Protein AF-A0A0Q4XA16-F1 (afdb_monomer)

Foldseek 3Di:
DPPQDDPDDDDDDDPVVVLVVLVVQQAADDPDLVVFDKDFQFDFDCPQDPPGRQDLSRGPWGWWAKWWFWAFDDDPVNLCVLVVQWWKKKWAAAAFALVTQTIMITTGEPDIGRQVLQLLLLLQSVQSVCVVQAVACHQDPVCNVGTHRRTDPVQSTRSRIDTRHYQYPHNNSTDTDIPDDPSHDGHYSVVCVVVPDDGPDVPDPPPPPPPPPPPDCPPQDDQQVVLLVVLLVQLLVFLQDPPRVLVSLLVNLVSNLVRLHDLVVSLVSSLVSLCSHPNNVVSNVSSVVSSVVCVVVSDD

Structure (mmCIF, N/CA/C/O backbone):
data_AF-A0A0Q4XA16-F1
#
_entry.id   AF-A0A0Q4XA16-F1
#
loop_
_atom_site.group_PDB
_atom_site.id
_atom_site.type_symbol
_atom_site.label_atom_id
_atom_site.label_alt_id
_atom_site.label_comp_id
_atom_site.label_asym_id
_atom_site.label_entity_id
_atom_site.label_seq_id
_atom_site.pdbx_PDB_ins_code
_atom_site.Cartn_x
_atom_site.Cartn_y
_atom_site.Cartn_z
_atom_site.occupancy
_atom_site.B_iso_or_equiv
_atom_site.auth_seq_id
_atom_site.auth_comp_id
_atom_site.auth_asym_id
_atom_site.auth_atom_id
_atom_site.pdbx_PDB_model_num
ATOM 1 N N . MET A 1 1 ? 9.090 16.284 -2.952 1.00 41.31 1 MET A N 1
ATOM 2 C CA . MET A 1 1 ? 10.498 15.941 -2.668 1.00 41.31 1 MET A CA 1
ATOM 3 C C . MET A 1 1 ? 10.772 14.549 -3.236 1.00 41.31 1 MET A C 1
ATOM 5 O O . MET A 1 1 ? 10.107 13.607 -2.821 1.00 41.31 1 MET A O 1
ATOM 9 N N . ARG A 1 2 ? 11.651 14.396 -4.239 1.00 47.06 2 ARG A N 1
ATOM 10 C CA . ARG A 1 2 ? 12.139 13.060 -4.620 1.00 47.06 2 ARG A CA 1
ATOM 11 C C . ARG A 1 2 ? 13.178 12.697 -3.567 1.00 47.06 2 ARG A C 1
ATOM 13 O O . ARG A 1 2 ? 14.328 13.081 -3.704 1.00 47.06 2 ARG A O 1
ATOM 20 N N . ALA A 1 3 ? 12.766 12.056 -2.474 1.00 63.72 3 ALA A N 1
ATOM 21 C CA . ALA A 1 3 ? 13.741 11.414 -1.598 1.00 63.72 3 ALA A CA 1
ATOM 22 C C . ALA A 1 3 ? 14.495 10.431 -2.496 1.00 63.72 3 ALA A C 1
ATOM 24 O O . ALA A 1 3 ? 13.829 9.585 -3.072 1.00 63.72 3 ALA A O 1
ATOM 25 N N . THR A 1 4 ? 15.789 10.586 -2.745 1.00 65.88 4 THR A N 1
ATOM 26 C CA . THR A 1 4 ? 16.578 9.667 -3.595 1.00 65.88 4 THR A CA 1
ATOM 27 C C . THR A 1 4 ? 17.592 8.879 -2.781 1.00 65.88 4 THR A C 1
ATOM 29 O O . THR A 1 4 ? 17.993 7.803 -3.204 1.00 65.88 4 THR A O 1
ATOM 32 N N . HIS A 1 5 ? 17.929 9.366 -1.586 1.00 74.12 5 HIS A N 1
ATOM 33 C CA . HIS A 1 5 ? 18.877 8.735 -0.677 1.00 74.12 5 HIS A CA 1
ATOM 34 C C . HIS A 1 5 ? 18.209 8.458 0.674 1.00 74.12 5 HIS A C 1
ATOM 36 O O . HIS A 1 5 ? 17.499 9.333 1.184 1.00 74.12 5 HIS A O 1
ATOM 42 N N . PRO A 1 6 ? 18.381 7.252 1.244 1.00 83.69 6 PRO A N 1
ATOM 43 C CA . PRO A 1 6 ? 17.934 6.977 2.599 1.00 83.69 6 PRO A CA 1
ATOM 44 C C . PRO A 1 6 ? 18.785 7.778 3.590 1.00 83.69 6 PRO A C 1
ATOM 46 O O . PRO A 1 6 ? 20.002 7.852 3.453 1.00 83.69 6 PRO A O 1
ATOM 49 N N . VAL A 1 7 ? 18.145 8.361 4.603 1.00 88.25 7 VAL A N 1
ATOM 50 C CA . VAL A 1 7 ? 18.857 8.976 5.739 1.00 88.25 7 VAL A CA 1
ATOM 51 C C . VAL A 1 7 ? 19.366 7.925 6.728 1.00 88.25 7 VAL A C 1
ATOM 53 O O . VAL A 1 7 ? 20.303 8.182 7.474 1.00 88.25 7 VAL A O 1
ATOM 56 N N . ALA A 1 8 ? 18.741 6.745 6.737 1.00 89.50 8 ALA A N 1
ATOM 57 C CA . ALA A 1 8 ? 19.106 5.603 7.560 1.00 89.50 8 ALA A CA 1
ATOM 58 C C . ALA A 1 8 ? 18.518 4.316 6.966 1.00 89.50 8 ALA A C 1
ATOM 60 O O . ALA A 1 8 ? 17.521 4.354 6.239 1.00 89.50 8 ALA A O 1
ATOM 61 N N . VAL A 1 9 ? 19.116 3.183 7.332 1.00 89.38 9 VAL A N 1
ATOM 62 C CA . VAL A 1 9 ? 18.542 1.847 7.144 1.00 89.38 9 VAL A CA 1
ATOM 63 C C . VAL A 1 9 ? 18.033 1.374 8.497 1.00 89.38 9 VAL A C 1
ATOM 65 O O . VAL A 1 9 ? 18.748 1.457 9.495 1.00 89.38 9 VAL A O 1
ATOM 68 N N . VAL A 1 10 ? 16.789 0.903 8.539 1.00 88.31 10 VAL A N 1
ATOM 69 C CA . VAL A 1 10 ? 16.240 0.282 9.746 1.00 88.31 10 VAL A CA 1
ATOM 70 C C . VAL A 1 10 ? 16.777 -1.151 9.800 1.00 88.31 10 VAL A C 1
ATOM 72 O O . VAL A 1 10 ? 16.514 -1.902 8.859 1.00 88.31 10 VAL A O 1
ATOM 75 N N . PRO A 1 11 ? 17.551 -1.534 10.835 1.00 83.62 11 PRO A N 1
ATOM 76 C CA . PRO A 1 11 ? 18.055 -2.896 10.947 1.00 83.62 11 PRO A CA 1
ATOM 77 C C . PRO A 1 11 ? 16.899 -3.873 11.156 1.00 83.62 11 PRO A C 1
ATOM 79 O O . PRO A 1 11 ? 15.803 -3.484 11.569 1.00 83.62 11 PRO A O 1
ATOM 82 N N . GLU A 1 12 ? 17.159 -5.152 10.904 1.00 81.19 12 GLU A N 1
ATOM 83 C CA . GLU A 1 12 ? 16.225 -6.203 11.284 1.00 81.19 12 GLU A CA 1
ATOM 84 C C . GLU A 1 12 ? 15.939 -6.120 12.790 1.00 81.19 12 GLU A C 1
ATOM 86 O O . GLU A 1 12 ? 16.844 -6.037 13.622 1.00 81.19 12 GLU A O 1
ATOM 91 N N . MET A 1 13 ? 14.657 -6.078 13.136 1.00 89.06 13 MET A N 1
ATOM 92 C CA . MET A 1 13 ? 14.185 -6.026 14.512 1.00 89.06 13 MET A CA 1
ATOM 93 C C . MET A 1 13 ? 12.842 -6.735 14.598 1.00 89.06 13 MET A C 1
ATOM 95 O O . MET A 1 13 ? 12.098 -6.784 13.621 1.00 89.06 13 MET A O 1
ATOM 99 N N . ASN A 1 14 ? 12.516 -7.256 15.779 1.00 93.50 14 ASN A N 1
ATOM 100 C CA . ASN A 1 14 ? 11.223 -7.894 15.984 1.00 93.50 14 ASN A CA 1
ATOM 101 C C . ASN A 1 14 ? 10.059 -6.895 15.830 1.00 93.50 14 ASN A C 1
ATOM 103 O O . ASN A 1 14 ? 10.193 -5.691 16.084 1.00 93.50 14 ASN A O 1
ATOM 107 N N . ASP A 1 15 ? 8.891 -7.426 15.474 1.00 94.50 15 ASP A N 1
ATOM 108 C CA . ASP A 1 15 ? 7.689 -6.641 15.182 1.00 94.50 15 ASP A CA 1
ATOM 109 C C . ASP A 1 15 ? 7.247 -5.740 16.338 1.00 94.50 15 ASP A C 1
ATOM 111 O O . ASP A 1 15 ? 6.764 -4.629 16.117 1.00 94.50 15 ASP A O 1
ATOM 115 N N . ASP A 1 16 ? 7.404 -6.203 17.583 1.00 96.25 16 ASP A N 1
ATOM 116 C CA . ASP A 1 16 ? 7.023 -5.441 18.775 1.00 96.25 16 ASP A CA 1
ATOM 117 C C . ASP A 1 16 ? 7.874 -4.176 18.917 1.00 96.25 16 ASP A C 1
ATOM 119 O O . ASP A 1 16 ? 7.342 -3.090 19.163 1.00 96.25 16 ASP A O 1
ATOM 123 N N . THR A 1 17 ? 9.180 -4.297 18.688 1.00 96.44 17 THR A N 1
ATOM 124 C CA . THR A 1 17 ? 10.127 -3.177 18.702 1.00 96.44 17 THR A CA 1
ATOM 125 C C . THR A 1 17 ? 9.810 -2.192 17.587 1.00 96.44 17 THR A C 1
ATOM 127 O O . THR A 1 17 ? 9.714 -0.986 17.828 1.00 96.44 17 THR A O 1
ATOM 130 N N . PHE A 1 18 ? 9.577 -2.697 16.375 1.00 96.62 18 PHE A N 1
ATOM 131 C CA . PHE A 1 18 ? 9.288 -1.846 15.229 1.00 96.62 18 PHE A CA 1
ATOM 132 C C . PHE A 1 18 ? 7.961 -1.090 15.388 1.00 96.62 18 PHE A C 1
ATOM 134 O O . PHE A 1 18 ? 7.907 0.132 15.226 1.00 96.62 18 PHE A O 1
ATOM 141 N N . ILE A 1 19 ? 6.888 -1.774 15.799 1.00 97.38 19 ILE A N 1
ATOM 142 C CA . ILE A 1 19 ? 5.582 -1.145 16.046 1.00 97.38 19 ILE A CA 1
ATOM 143 C C . ILE A 1 19 ? 5.662 -0.150 17.213 1.00 97.38 19 ILE A C 1
ATOM 145 O O . ILE A 1 19 ? 5.030 0.911 17.159 1.00 97.38 19 ILE A O 1
ATOM 149 N N . ALA A 1 20 ? 6.468 -0.420 18.244 1.00 97.25 20 ALA A N 1
ATOM 150 C CA . ALA A 1 20 ? 6.722 0.538 19.319 1.00 97.25 20 ALA A CA 1
ATOM 151 C C . ALA A 1 20 ? 7.470 1.793 18.829 1.00 97.25 20 ALA A C 1
ATOM 153 O O . ALA A 1 20 ? 7.139 2.906 19.256 1.00 97.25 20 ALA A O 1
ATOM 154 N N . ALA A 1 21 ? 8.420 1.654 17.899 1.00 96.12 21 ALA A N 1
ATOM 155 C CA . ALA A 1 21 ? 9.091 2.789 17.265 1.00 96.12 21 ALA A CA 1
ATOM 156 C C . ALA A 1 21 ? 8.105 3.635 16.440 1.00 96.12 21 ALA A C 1
ATOM 158 O O . ALA A 1 21 ? 8.053 4.859 16.596 1.00 96.12 21 ALA A O 1
ATOM 159 N N . LEU A 1 22 ? 7.226 2.991 15.662 1.00 96.94 22 LEU A N 1
ATOM 160 C CA . LEU A 1 22 ? 6.122 3.666 14.971 1.00 96.94 22 LEU A CA 1
ATOM 161 C C . LEU A 1 22 ? 5.198 4.393 15.969 1.00 96.94 22 LEU A C 1
ATOM 163 O O . LEU A 1 22 ? 4.823 5.545 15.753 1.00 96.94 22 LEU A O 1
ATOM 167 N N . LYS A 1 23 ? 4.874 3.777 17.111 1.00 97.62 23 LYS A N 1
ATOM 168 C CA . LYS A 1 23 ? 4.045 4.403 18.158 1.00 97.62 23 LYS A CA 1
ATOM 169 C C . LYS A 1 23 ? 4.706 5.631 18.764 1.00 97.62 23 LYS A C 1
ATOM 171 O O . LYS A 1 23 ? 4.022 6.584 19.134 1.00 97.62 23 LYS A O 1
ATOM 176 N N . THR A 1 24 ? 6.025 5.596 18.897 1.00 96.69 24 THR A N 1
ATOM 177 C CA . THR A 1 24 ? 6.814 6.727 19.381 1.00 96.69 24 THR A CA 1
ATOM 178 C C . THR A 1 24 ? 6.785 7.863 18.366 1.00 96.69 24 THR A C 1
ATOM 180 O O . THR A 1 24 ? 6.380 8.965 18.731 1.00 96.69 24 THR A O 1
ATOM 183 N N . SER A 1 25 ? 7.051 7.578 17.087 1.00 95.00 25 SER A N 1
ATOM 184 C CA . SER A 1 25 ? 6.966 8.571 16.006 1.00 95.00 25 SER A CA 1
ATOM 185 C C . SER A 1 25 ? 5.553 9.169 15.873 1.00 95.00 25 SER A C 1
ATOM 187 O O . SER A 1 25 ? 5.390 10.368 15.655 1.00 95.00 25 SER A O 1
ATOM 189 N N . HIS A 1 26 ? 4.493 8.394 16.157 1.00 96.56 26 HIS A N 1
ATOM 190 C CA . HIS A 1 26 ? 3.116 8.909 16.203 1.00 96.56 26 HIS A CA 1
ATOM 191 C C . HIS A 1 26 ? 2.920 10.080 17.169 1.00 96.56 26 HIS A C 1
ATOM 193 O O . HIS A 1 26 ? 2.058 10.926 16.931 1.00 96.56 26 HIS A O 1
ATOM 199 N N . LYS A 1 27 ? 3.691 10.148 18.257 1.00 95.25 27 LYS A N 1
ATOM 200 C CA . LYS A 1 27 ? 3.572 11.209 19.268 1.00 95.25 27 LYS A CA 1
ATOM 201 C C . LYS A 1 27 ? 4.186 12.534 18.813 1.00 95.25 27 LYS A C 1
ATOM 203 O O . LYS A 1 27 ? 3.879 13.561 19.414 1.00 95.25 27 LYS A O 1
ATOM 208 N N . GLU A 1 28 ? 5.002 12.526 17.763 1.00 94.25 28 GLU A N 1
ATOM 209 C CA . GLU A 1 28 ? 5.664 13.719 17.245 1.00 94.25 28 GLU A CA 1
ATOM 210 C C . GLU A 1 28 ? 4.670 14.692 16.605 1.00 94.25 28 GLU A C 1
ATOM 212 O O . GLU A 1 28 ? 3.706 14.294 15.940 1.00 94.25 28 GLU A O 1
ATOM 217 N N . LYS A 1 29 ? 4.931 15.987 16.787 1.00 90.88 29 LYS A N 1
ATOM 218 C CA . LYS A 1 29 ? 4.218 17.082 16.126 1.00 90.88 29 LYS A CA 1
ATOM 219 C C . LYS A 1 29 ? 5.153 17.717 15.107 1.00 90.88 29 LYS A C 1
ATOM 221 O O . LYS A 1 29 ? 6.310 17.964 15.417 1.00 90.88 29 LYS A O 1
ATOM 226 N N . HIS A 1 30 ? 4.617 18.013 13.933 1.00 87.00 30 HIS A N 1
ATOM 227 C CA . HIS A 1 30 ? 5.338 18.638 12.826 1.00 87.00 30 HIS A CA 1
ATOM 228 C C . HIS A 1 30 ? 4.576 19.887 12.378 1.00 87.00 30 HIS A C 1
ATOM 230 O O . HIS A 1 30 ? 3.360 19.957 12.582 1.00 87.00 30 HIS A O 1
ATOM 236 N N . LEU A 1 31 ? 5.271 20.879 11.813 1.00 77.69 31 LEU A N 1
ATOM 237 C CA . LEU A 1 31 ? 4.639 22.111 11.321 1.00 77.69 31 LEU A CA 1
ATOM 238 C C . LEU A 1 31 ? 4.031 21.891 9.934 1.00 77.69 31 LEU A C 1
ATOM 240 O O . LEU A 1 31 ? 2.923 22.354 9.655 1.00 77.69 31 LEU A O 1
ATOM 244 N N . THR A 1 32 ? 4.736 21.139 9.092 1.00 81.50 32 THR A N 1
ATOM 245 C CA . THR A 1 32 ? 4.307 20.760 7.748 1.00 81.50 32 THR A CA 1
ATOM 246 C C . THR A 1 32 ? 4.361 19.246 7.556 1.00 81.50 32 THR A C 1
ATOM 248 O O . THR A 1 32 ? 4.819 18.489 8.414 1.00 81.50 32 THR A O 1
ATOM 251 N N . LYS A 1 33 ? 3.842 18.766 6.422 1.00 77.38 33 LYS A N 1
ATOM 252 C CA . LYS A 1 33 ? 3.890 17.338 6.081 1.00 77.38 33 LYS A CA 1
ATOM 253 C C . LYS A 1 33 ? 5.291 16.933 5.614 1.00 77.38 33 LYS A C 1
ATOM 255 O O . LYS A 1 33 ? 5.675 15.775 5.754 1.00 77.38 33 LYS A O 1
ATOM 260 N N . GLU A 1 34 ? 6.015 17.874 5.024 1.00 81.62 34 GLU A N 1
ATOM 261 C CA . GLU A 1 34 ? 7.320 17.709 4.394 1.00 81.62 34 GLU A CA 1
ATOM 262 C C . GLU A 1 34 ? 8.450 17.556 5.415 1.00 81.62 34 GLU A C 1
ATOM 264 O O . GLU A 1 34 ? 9.458 16.936 5.089 1.00 81.62 34 GLU A O 1
ATOM 269 N N . ASP A 1 35 ? 8.241 18.009 6.654 1.00 79.19 35 ASP A N 1
ATOM 270 C CA . ASP A 1 35 ? 9.185 17.862 7.776 1.00 79.19 35 ASP A CA 1
ATOM 271 C C . ASP A 1 35 ? 9.391 16.401 8.207 1.00 79.19 35 ASP A C 1
ATOM 273 O O . ASP A 1 35 ? 10.209 16.084 9.070 1.00 79.19 35 ASP A O 1
ATOM 277 N N . LYS A 1 36 ? 8.621 15.485 7.619 1.00 82.88 36 LYS A N 1
ATOM 278 C CA . LYS A 1 36 ? 8.515 14.116 8.074 1.00 82.88 36 LYS A CA 1
ATOM 279 C C . LYS A 1 36 ? 9.227 13.131 7.171 1.00 82.88 36 LYS A C 1
ATOM 281 O O . LYS A 1 36 ? 9.019 13.098 5.956 1.00 82.88 36 LYS A O 1
ATOM 286 N N . TYR A 1 37 ? 9.954 12.221 7.808 1.00 90.56 37 TYR A N 1
ATOM 287 C CA . TYR A 1 37 ? 10.583 11.110 7.119 1.00 90.56 37 TYR A CA 1
ATOM 288 C C . TYR A 1 37 ? 9.567 10.174 6.455 1.00 90.56 37 TYR A C 1
ATOM 290 O O . TYR A 1 37 ? 8.465 9.897 6.952 1.00 90.56 37 TYR A O 1
ATOM 298 N N . LEU A 1 38 ? 9.995 9.672 5.302 1.00 92.69 38 LEU A N 1
ATOM 299 C CA . LEU A 1 38 ? 9.354 8.589 4.581 1.00 92.69 38 LEU A CA 1
ATOM 300 C C . LEU A 1 38 ? 10.042 7.276 4.955 1.00 92.69 38 LEU A C 1
ATOM 302 O O . LEU A 1 38 ? 11.249 7.247 5.187 1.00 92.69 38 LEU A O 1
ATOM 306 N N . ILE A 1 39 ? 9.281 6.193 4.946 1.00 94.75 39 ILE A N 1
ATOM 307 C CA . ILE A 1 39 ? 9.768 4.827 5.059 1.00 94.75 39 ILE A CA 1
ATOM 308 C C . ILE A 1 39 ? 9.453 4.063 3.776 1.00 94.75 39 ILE A C 1
ATOM 310 O O . ILE A 1 39 ? 8.442 4.310 3.113 1.00 94.75 39 ILE A O 1
ATOM 314 N N . CYS A 1 40 ? 10.349 3.152 3.426 1.00 95.31 40 CYS A N 1
ATOM 315 C CA . CYS A 1 40 ? 10.195 2.191 2.348 1.00 95.31 40 CYS A CA 1
ATOM 316 C C . CYS A 1 40 ? 10.262 0.795 2.974 1.00 95.31 40 CYS A C 1
ATOM 318 O O . CYS A 1 40 ? 11.152 0.586 3.800 1.00 95.31 40 CYS A O 1
ATOM 320 N N . PRO A 1 41 ? 9.380 -0.153 2.615 1.00 95.56 41 PRO A N 1
ATOM 321 C CA . PRO A 1 41 ? 9.499 -1.515 3.125 1.00 95.56 41 PRO A CA 1
ATOM 322 C C . PRO A 1 41 ? 10.705 -2.253 2.534 1.00 95.56 41 PRO A C 1
ATOM 324 O O . PRO A 1 41 ? 11.168 -3.220 3.130 1.00 95.56 41 PRO A O 1
ATOM 327 N N . ALA A 1 42 ? 11.202 -1.810 1.374 1.00 95.44 42 ALA A N 1
ATOM 328 C CA . ALA A 1 42 ? 12.300 -2.448 0.661 1.00 95.44 42 ALA A CA 1
ATOM 329 C C . ALA A 1 42 ? 13.700 -2.013 1.118 1.00 95.44 42 ALA A C 1
ATOM 331 O O . ALA A 1 42 ? 13.953 -0.828 1.357 1.00 95.44 42 ALA A O 1
ATOM 332 N N . ILE A 1 43 ? 14.614 -2.983 1.112 1.00 94.19 43 ILE A N 1
ATOM 333 C CA . ILE A 1 43 ? 16.064 -2.794 1.063 1.00 94.19 43 ILE A CA 1
ATOM 334 C C . ILE A 1 43 ? 16.514 -2.860 -0.397 1.00 94.19 43 ILE A C 1
ATOM 336 O O . ILE A 1 43 ? 16.001 -3.664 -1.179 1.00 94.19 43 ILE A O 1
ATOM 340 N N . PHE A 1 44 ? 17.464 -1.999 -0.758 1.00 92.56 44 PHE A N 1
ATOM 341 C CA . PHE A 1 44 ? 17.930 -1.831 -2.129 1.00 92.56 44 PHE A CA 1
ATOM 342 C C . PHE A 1 44 ? 19.415 -2.157 -2.258 1.00 92.56 44 PHE A C 1
ATOM 344 O O . PHE A 1 44 ? 20.202 -1.743 -1.407 1.00 92.56 44 PHE A O 1
ATOM 351 N N . ASP A 1 45 ? 19.782 -2.813 -3.355 1.00 91.12 45 ASP A N 1
ATOM 352 C CA . ASP A 1 45 ? 21.152 -2.891 -3.848 1.00 91.12 45 ASP A CA 1
ATOM 353 C C . ASP A 1 45 ? 21.310 -1.898 -5.017 1.00 91.12 45 ASP A C 1
ATOM 355 O O . ASP A 1 45 ? 20.726 -2.090 -6.095 1.00 91.12 45 ASP A O 1
ATOM 359 N N . PRO A 1 46 ? 22.074 -0.804 -4.834 1.00 88.69 46 PRO A N 1
ATOM 360 C CA . PRO A 1 46 ? 22.316 0.168 -5.894 1.00 88.69 46 PRO A CA 1
ATOM 361 C C . PRO A 1 46 ? 22.992 -0.423 -7.138 1.00 88.69 46 PRO A C 1
ATOM 363 O O . PRO A 1 46 ? 22.874 0.173 -8.203 1.00 88.69 46 PRO A O 1
ATOM 366 N N . GLY A 1 47 ? 23.682 -1.563 -7.024 1.00 89.81 47 GLY A N 1
ATOM 367 C CA . GLY A 1 47 ? 24.394 -2.218 -8.121 1.00 89.81 47 GLY A CA 1
ATOM 368 C C . GLY A 1 47 ? 23.511 -3.036 -9.067 1.00 89.81 47 GLY A C 1
ATOM 369 O O . GLY A 1 47 ? 23.969 -3.408 -10.141 1.00 89.81 47 GLY A O 1
ATOM 370 N N . PHE A 1 48 ? 22.252 -3.310 -8.714 1.00 87.25 48 PHE A N 1
ATOM 371 C CA . PHE A 1 48 ? 21.363 -4.150 -9.534 1.00 87.25 48 PHE A CA 1
ATOM 372 C C . PHE A 1 48 ? 20.791 -3.448 -10.775 1.00 87.25 48 PHE A C 1
ATOM 374 O O . PHE A 1 48 ? 20.314 -4.117 -11.689 1.00 87.25 48 PHE A O 1
ATOM 381 N N . SER A 1 49 ? 20.819 -2.113 -10.833 1.00 85.75 49 SER A N 1
ATOM 382 C CA . SER A 1 49 ? 20.342 -1.351 -11.991 1.00 85.75 49 SER A CA 1
ATOM 383 C C . SER A 1 49 ? 21.241 -0.157 -12.265 1.00 85.75 49 SER A C 1
ATOM 385 O O . SER A 1 49 ? 21.524 0.638 -11.373 1.00 85.75 49 SER A O 1
ATOM 387 N N . GLU A 1 50 ? 21.614 0.025 -13.529 1.00 81.44 50 GLU A N 1
ATOM 388 C CA . GLU A 1 50 ? 22.415 1.170 -13.983 1.00 81.44 50 GLU A CA 1
ATOM 389 C C . GLU A 1 50 ? 21.602 2.476 -14.046 1.00 81.44 50 GLU A C 1
ATOM 391 O O . GLU A 1 50 ? 22.159 3.569 -14.123 1.00 81.44 50 GLU A O 1
ATOM 396 N N . THR A 1 51 ? 20.267 2.382 -14.021 1.00 78.88 51 THR A N 1
ATOM 397 C CA . THR A 1 51 ? 19.374 3.529 -14.269 1.00 78.88 51 THR A CA 1
ATOM 398 C C . THR A 1 51 ? 18.983 4.286 -13.002 1.00 78.88 51 THR A C 1
ATOM 400 O O . THR A 1 51 ? 18.672 5.479 -13.047 1.00 78.88 51 THR A O 1
ATOM 403 N N . THR A 1 52 ? 18.961 3.608 -11.855 1.00 83.06 52 THR A N 1
ATOM 404 C CA . THR A 1 52 ? 18.585 4.196 -10.571 1.00 83.06 52 THR A CA 1
ATOM 405 C C . THR A 1 52 ? 19.132 3.359 -9.421 1.00 83.06 52 THR A C 1
ATOM 407 O O 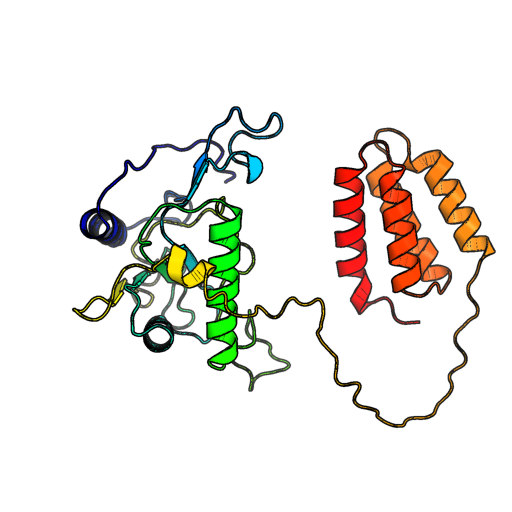. THR A 1 52 ? 19.293 2.153 -9.538 1.00 83.06 52 THR A O 1
ATOM 410 N N . SER A 1 53 ? 19.394 4.002 -8.283 1.00 84.06 53 SER A N 1
ATOM 411 C CA . SER A 1 53 ? 19.813 3.341 -7.041 1.00 84.06 53 SER A CA 1
ATOM 412 C C . SER A 1 53 ? 18.639 2.914 -6.153 1.00 84.06 53 SER A C 1
ATOM 414 O O . SER A 1 53 ? 18.842 2.309 -5.102 1.00 84.06 53 SER A O 1
ATOM 416 N N . ARG A 1 54 ? 17.405 3.274 -6.533 1.00 84.31 54 ARG A N 1
ATOM 417 C CA . ARG A 1 54 ? 16.186 2.995 -5.764 1.00 84.31 54 ARG A CA 1
ATOM 418 C C . ARG A 1 54 ? 14.980 2.757 -6.674 1.00 84.31 54 ARG A C 1
ATOM 420 O O . ARG A 1 54 ? 13.909 3.352 -6.492 1.00 84.31 54 ARG A O 1
ATOM 427 N N . GLY A 1 55 ? 15.194 1.930 -7.689 1.00 86.06 55 GLY A N 1
ATOM 428 C CA . GLY A 1 55 ? 14.161 1.378 -8.552 1.00 86.06 55 GLY A CA 1
ATOM 429 C C . GLY A 1 55 ? 13.606 0.071 -8.003 1.00 86.06 55 GLY A C 1
ATOM 430 O O . GLY A 1 55 ? 14.100 -0.472 -7.017 1.00 86.06 55 GLY A O 1
ATOM 431 N N . LEU A 1 56 ? 12.565 -0.439 -8.658 1.00 87.88 56 LEU A N 1
ATOM 432 C CA . LEU A 1 56 ? 12.010 -1.750 -8.327 1.00 87.88 56 LEU A CA 1
ATOM 433 C C . LEU A 1 56 ? 13.025 -2.871 -8.598 1.00 87.88 56 LEU A C 1
ATOM 435 O O . LEU A 1 56 ? 13.117 -3.799 -7.804 1.00 87.88 56 LEU A O 1
ATOM 439 N N . ASP A 1 57 ? 13.827 -2.722 -9.653 1.00 88.25 57 ASP A N 1
ATOM 440 C CA . ASP A 1 57 ? 14.881 -3.672 -10.034 1.00 88.25 57 ASP A CA 1
ATOM 441 C C . ASP A 1 57 ? 16.035 -3.711 -9.023 1.00 88.25 57 ASP A C 1
ATOM 443 O O . ASP A 1 57 ? 16.787 -4.677 -8.974 1.00 88.25 57 ASP A O 1
ATOM 447 N N . ASN A 1 58 ? 16.157 -2.684 -8.176 1.00 91.75 58 ASN A N 1
ATOM 448 C CA . ASN A 1 58 ? 17.151 -2.640 -7.107 1.00 91.75 58 ASN A CA 1
ATOM 449 C C . ASN A 1 58 ? 16.687 -3.324 -5.820 1.00 91.75 58 ASN A C 1
ATOM 451 O O . ASN A 1 58 ? 17.466 -3.404 -4.876 1.00 91.75 58 ASN A O 1
ATOM 455 N N . VAL A 1 59 ? 15.424 -3.746 -5.714 1.00 93.06 59 VAL A N 1
ATOM 456 C CA . VAL A 1 59 ? 14.897 -4.316 -4.468 1.00 93.06 59 VAL A CA 1
ATOM 457 C C . VAL A 1 59 ? 15.516 -5.691 -4.218 1.00 93.06 59 VAL A C 1
ATOM 459 O O . VAL A 1 59 ? 15.286 -6.621 -4.986 1.00 93.06 59 VAL A O 1
ATOM 462 N N . VAL A 1 60 ? 16.227 -5.833 -3.098 1.00 94.69 60 VAL A N 1
ATOM 463 C CA . VAL A 1 60 ? 16.738 -7.129 -2.621 1.00 94.69 60 VAL A CA 1
ATOM 464 C C . VAL A 1 60 ? 15.608 -7.904 -1.946 1.00 94.69 60 VAL A C 1
ATOM 466 O O . VAL A 1 60 ? 15.325 -9.047 -2.293 1.00 94.69 60 VAL A O 1
ATOM 469 N N . TYR A 1 61 ? 14.922 -7.255 -1.004 1.00 95.62 61 TYR A N 1
ATOM 470 C CA . TYR A 1 61 ? 13.744 -7.780 -0.315 1.00 95.62 61 TYR A CA 1
ATOM 471 C C . TYR A 1 61 ? 12.933 -6.645 0.320 1.00 95.62 61 TYR A C 1
ATOM 473 O O . TYR A 1 61 ? 13.406 -5.511 0.423 1.00 95.62 61 TYR A O 1
ATOM 481 N N . ALA A 1 62 ? 11.716 -6.952 0.769 1.00 96.44 62 ALA A N 1
ATOM 482 C CA . ALA A 1 62 ? 10.831 -6.056 1.501 1.00 96.44 62 ALA A CA 1
ATOM 483 C C . ALA A 1 62 ? 10.274 -6.700 2.775 1.00 96.44 62 ALA A C 1
ATOM 485 O O . ALA A 1 62 ? 9.965 -7.892 2.786 1.00 96.44 62 ALA A O 1
ATOM 486 N N . ASN A 1 63 ? 10.115 -5.888 3.823 1.00 95.94 63 ASN A N 1
ATOM 487 C CA . ASN A 1 63 ? 9.676 -6.322 5.150 1.00 95.94 63 ASN A CA 1
ATOM 488 C C . ASN A 1 63 ? 8.310 -5.749 5.526 1.00 95.94 63 ASN A C 1
ATOM 490 O O . ASN A 1 63 ? 8.110 -4.528 5.524 1.00 95.94 63 ASN A O 1
ATOM 494 N N . GLY A 1 64 ? 7.402 -6.643 5.927 1.00 97.00 64 GLY A N 1
ATOM 495 C CA . GLY A 1 64 ? 6.015 -6.324 6.236 1.00 97.00 64 GLY A CA 1
ATOM 496 C C . GLY A 1 64 ? 5.242 -5.765 5.042 1.00 97.00 64 GLY A C 1
ATOM 497 O O . GLY A 1 64 ? 5.806 -5.314 4.047 1.00 97.00 64 GLY A O 1
ATOM 498 N N . VAL A 1 65 ? 3.919 -5.769 5.139 1.00 98.25 65 VAL A N 1
ATOM 499 C CA . VAL A 1 65 ? 3.036 -5.171 4.135 1.00 98.25 65 VAL A CA 1
ATOM 500 C C . VAL A 1 65 ? 2.619 -3.779 4.587 1.00 98.25 65 VAL A C 1
ATOM 502 O O . VAL A 1 65 ? 2.146 -3.591 5.710 1.00 98.25 65 VAL A O 1
ATOM 505 N N . TRP A 1 6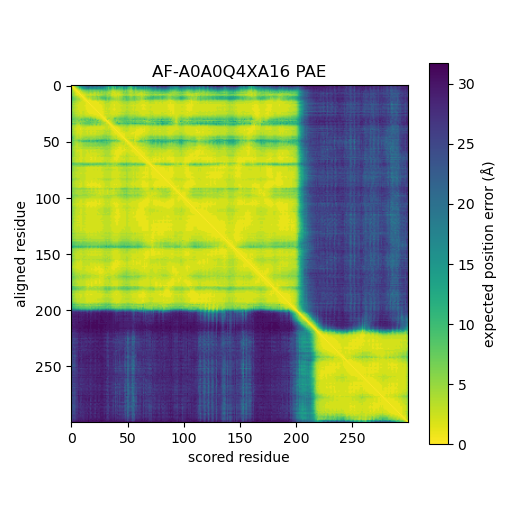6 ? 2.768 -2.803 3.689 1.00 98.38 66 TRP A N 1
ATOM 506 C CA . TRP A 1 66 ? 2.345 -1.423 3.903 1.00 98.38 66 TRP A CA 1
ATOM 507 C C . TRP A 1 66 ? 1.207 -1.048 2.960 1.00 98.38 66 TRP A C 1
ATOM 509 O O . TRP A 1 66 ? 1.324 -1.186 1.743 1.00 98.38 66 TRP A O 1
ATOM 519 N N . LEU A 1 67 ? 0.125 -0.512 3.523 1.00 98.25 67 LEU A N 1
ATOM 520 C CA . LEU A 1 67 ? -1.030 -0.013 2.777 1.00 98.25 67 LEU A CA 1
ATOM 521 C C . LEU A 1 67 ? -1.265 1.460 3.120 1.00 98.25 67 LEU A C 1
ATOM 523 O O . LEU A 1 67 ? -1.245 1.839 4.293 1.00 98.25 67 LEU A O 1
ATOM 527 N N . ASP A 1 68 ? -1.511 2.288 2.106 1.00 97.38 68 ASP A N 1
ATOM 528 C CA . ASP A 1 68 ? -1.877 3.699 2.274 1.00 97.38 68 ASP A CA 1
ATOM 529 C C . ASP A 1 68 ? -3.365 3.867 1.968 1.00 97.38 68 ASP A C 1
ATOM 531 O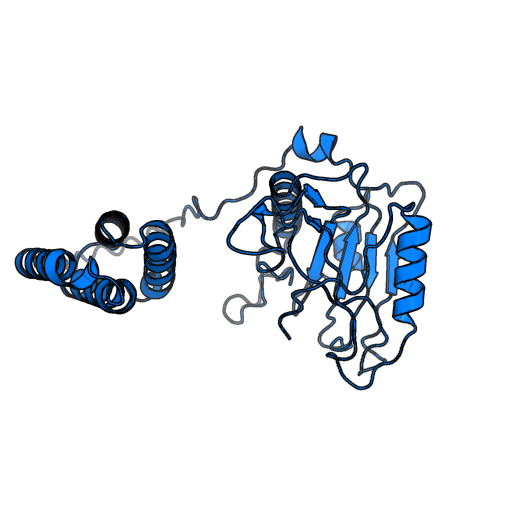 O . ASP A 1 68 ? -3.788 3.647 0.837 1.00 97.38 68 ASP A O 1
ATOM 535 N N . PHE A 1 69 ? -4.159 4.214 2.976 1.00 97.38 69 PHE A N 1
ATOM 536 C CA . PHE A 1 69 ? -5.583 4.496 2.846 1.00 97.38 69 PHE A CA 1
ATOM 537 C C . PHE A 1 69 ? -5.794 6.007 2.778 1.00 97.38 69 PHE A C 1
ATOM 539 O O . PHE A 1 69 ? -5.572 6.742 3.749 1.00 97.38 69 PHE A O 1
ATOM 546 N N . ASP A 1 70 ? -6.243 6.462 1.613 1.00 90.06 70 ASP A N 1
ATOM 547 C CA . ASP A 1 70 ? -6.702 7.827 1.394 1.00 90.06 70 ASP A CA 1
ATOM 548 C C . ASP A 1 70 ? -8.230 7.900 1.599 1.00 90.06 70 ASP A C 1
ATOM 550 O O . ASP A 1 70 ? -8.804 7.160 2.400 1.00 90.06 70 ASP A O 1
ATOM 554 N N . VAL A 1 71 ? -8.920 8.800 0.900 1.00 85.25 71 VAL A N 1
ATOM 555 C CA . VAL A 1 71 ? -10.369 8.983 1.035 1.00 85.25 71 VAL A CA 1
ATOM 556 C C . VAL A 1 71 ? -11.141 7.754 0.521 1.00 85.25 71 VAL A C 1
ATOM 558 O O . VAL A 1 71 ? -11.345 7.575 -0.681 1.00 85.25 71 VAL A O 1
ATOM 561 N N . GLY A 1 72 ? -11.619 6.929 1.456 1.00 91.94 72 GLY A N 1
ATOM 562 C CA . GLY A 1 72 ? -12.455 5.748 1.218 1.00 91.94 72 GLY A CA 1
ATOM 563 C C . GLY A 1 72 ? -13.554 5.576 2.269 1.00 91.94 72 GLY A C 1
ATOM 564 O O . GLY A 1 72 ? -13.771 6.437 3.122 1.00 91.94 72 GLY A O 1
ATOM 565 N N . ASN A 1 73 ? -14.308 4.487 2.174 1.00 95.62 73 ASN A N 1
ATOM 566 C CA . ASN A 1 73 ? -15.323 4.079 3.146 1.00 95.62 73 ASN A CA 1
ATOM 567 C C . ASN A 1 73 ? -14.808 3.028 4.133 1.00 95.62 73 ASN A C 1
ATOM 569 O O . ASN A 1 73 ? -15.410 2.894 5.191 1.00 95.62 73 ASN A O 1
ATOM 573 N N . LEU A 1 74 ? -13.741 2.293 3.799 1.00 97.25 74 LEU A N 1
ATOM 574 C CA . LEU A 1 74 ? -13.184 1.267 4.677 1.00 97.25 74 LEU A CA 1
ATOM 575 C C . LEU A 1 74 ? -12.458 1.913 5.859 1.00 97.25 74 LEU A C 1
ATOM 577 O O . LEU A 1 74 ? -11.473 2.627 5.680 1.00 97.25 74 LEU A O 1
ATOM 581 N N . ALA A 1 75 ? -12.941 1.662 7.071 1.00 96.69 75 ALA A N 1
ATOM 582 C CA . ALA A 1 75 ? -12.277 2.073 8.297 1.00 96.69 75 ALA A CA 1
ATOM 583 C C . ALA A 1 75 ? -11.264 1.019 8.766 1.00 96.69 75 ALA A C 1
ATOM 585 O O . ALA A 1 75 ? -11.436 -0.185 8.579 1.00 96.69 75 ALA A O 1
ATOM 586 N N . HIS A 1 76 ? -10.250 1.450 9.521 1.00 97.19 76 HIS A N 1
ATOM 587 C CA . HIS A 1 76 ? -9.220 0.547 10.052 1.00 97.19 76 HIS A CA 1
ATOM 588 C C . HIS A 1 76 ? -9.761 -0.579 10.960 1.00 97.19 76 HIS A C 1
ATOM 590 O O . HIS A 1 76 ? -9.079 -1.583 11.163 1.00 97.19 76 HIS A O 1
ATOM 596 N N . LYS A 1 77 ? -10.947 -0.412 11.565 1.00 97.81 77 LYS A N 1
ATOM 597 C CA . LYS A 1 77 ? -11.613 -1.464 12.356 1.00 97.81 77 LYS A CA 1
ATOM 598 C C . LYS A 1 77 ? -12.276 -2.510 11.464 1.00 97.81 77 LYS A C 1
ATOM 600 O O . LYS A 1 77 ? -12.186 -3.689 11.770 1.00 97.81 77 LYS A O 1
ATOM 605 N N . GLU A 1 78 ? -12.901 -2.074 10.374 1.00 98.38 78 GLU A N 1
ATOM 606 C CA . GLU A 1 78 ? -13.525 -2.957 9.387 1.00 98.38 78 GLU A CA 1
ATOM 607 C C . GLU A 1 78 ? -12.451 -3.773 8.664 1.00 98.38 78 GLU A C 1
ATOM 609 O O . GLU A 1 78 ? -12.584 -4.984 8.561 1.00 98.38 78 GLU A O 1
ATOM 614 N N . LEU A 1 79 ? -11.320 -3.155 8.297 1.00 98.38 79 LEU A N 1
ATOM 615 C CA . LEU A 1 79 ? -10.172 -3.883 7.744 1.00 98.38 79 LEU A CA 1
ATOM 616 C C . LEU A 1 79 ? -9.688 -5.002 8.684 1.00 98.38 79 LEU A C 1
ATOM 618 O O . LEU A 1 79 ? -9.427 -6.116 8.245 1.00 98.38 79 LEU A O 1
ATOM 622 N N . ALA A 1 80 ? -9.592 -4.732 9.987 1.00 98.19 80 ALA A N 1
ATOM 623 C CA . ALA A 1 80 ? -9.185 -5.749 10.956 1.00 98.19 80 ALA A CA 1
ATOM 624 C C . ALA A 1 80 ? -10.242 -6.838 11.192 1.00 98.19 80 ALA A C 1
ATOM 626 O O . ALA A 1 80 ? -9.896 -7.921 11.664 1.00 98.19 80 ALA A O 1
ATOM 627 N N . ALA A 1 81 ? -11.510 -6.560 10.882 1.00 98.38 81 ALA A N 1
ATOM 628 C CA . ALA A 1 81 ? -12.575 -7.556 10.883 1.00 98.38 81 ALA A CA 1
ATOM 629 C C . ALA A 1 81 ? -12.539 -8.431 9.619 1.00 98.38 81 ALA A C 1
ATOM 631 O O . ALA A 1 81 ? -12.799 -9.622 9.723 1.00 98.38 81 ALA A O 1
ATOM 632 N N . ILE A 1 82 ? -12.160 -7.865 8.465 1.00 98.56 82 ILE A N 1
ATOM 633 C CA . ILE A 1 82 ? -11.919 -8.611 7.216 1.00 98.56 82 ILE A CA 1
ATOM 634 C C . ILE A 1 82 ? -10.752 -9.595 7.390 1.00 98.56 82 ILE A C 1
ATOM 636 O O . ILE A 1 82 ? -10.813 -10.722 6.911 1.00 98.56 82 ILE A O 1
ATOM 640 N N . PHE A 1 83 ? -9.712 -9.196 8.128 1.00 98.19 83 PHE A N 1
ATOM 641 C CA . PHE A 1 83 ? -8.549 -10.037 8.420 1.00 98.19 83 PHE A CA 1
ATOM 642 C C . PHE A 1 83 ? -8.447 -10.348 9.922 1.00 98.19 83 PHE A C 1
ATOM 644 O O . PHE A 1 83 ? -7.598 -9.777 10.620 1.00 98.19 83 PHE A O 1
ATOM 651 N N . PRO A 1 84 ? -9.305 -11.231 10.466 1.00 97.88 84 PRO A N 1
ATOM 652 C CA . PRO A 1 84 ? -9.384 -11.460 11.906 1.00 97.88 84 PRO A CA 1
ATOM 653 C C . PRO A 1 84 ? -8.126 -12.125 12.476 1.00 97.88 84 PRO A C 1
ATOM 655 O O . PRO A 1 84 ? -7.788 -11.851 13.621 1.00 97.88 84 PRO A O 1
ATOM 658 N N . GLY A 1 85 ? -7.411 -12.928 11.678 1.00 98.00 85 GLY A N 1
ATOM 659 C CA . GLY A 1 85 ? -6.176 -13.608 12.086 1.00 98.00 85 GLY A CA 1
ATOM 660 C C . GLY A 1 85 ? -4.893 -12.793 11.899 1.00 98.00 85 GLY A C 1
ATOM 661 O O . GLY A 1 85 ? -3.825 -13.246 12.300 1.00 98.00 85 GLY A O 1
ATOM 662 N N . LEU A 1 86 ? -4.963 -11.593 11.306 1.00 98.50 86 LEU A N 1
ATOM 663 C CA . LEU A 1 86 ? -3.773 -10.773 11.066 1.00 98.50 86 LEU A CA 1
ATOM 664 C C . LEU A 1 86 ? -3.555 -9.749 12.178 1.00 98.50 86 LEU A C 1
ATOM 666 O O . LEU A 1 86 ? -4.475 -9.037 12.603 1.00 98.50 86 LEU A O 1
ATOM 670 N N . ARG A 1 87 ? -2.297 -9.620 12.598 1.00 98.44 87 ARG A N 1
ATOM 671 C CA . ARG A 1 87 ? -1.816 -8.495 13.396 1.00 98.44 87 ARG A CA 1
ATOM 672 C C . ARG A 1 87 ? -1.710 -7.254 12.515 1.00 98.44 87 ARG A C 1
ATOM 674 O O . ARG A 1 87 ? -1.050 -7.269 11.482 1.00 98.44 87 ARG A O 1
ATOM 681 N N . ILE A 1 88 ? -2.342 -6.160 12.935 1.00 98.69 88 ILE A N 1
ATOM 682 C CA . ILE A 1 88 ? -2.445 -4.936 12.127 1.00 98.69 88 ILE A CA 1
ATOM 683 C C . ILE A 1 88 ? -2.137 -3.714 12.991 1.00 98.69 88 ILE A C 1
ATOM 685 O O . ILE A 1 88 ? -2.812 -3.474 13.992 1.00 98.69 88 ILE A O 1
ATOM 689 N N . ALA A 1 89 ? -1.181 -2.886 12.574 1.00 98.62 89 ALA A N 1
ATOM 690 C CA . ALA A 1 89 ? -0.964 -1.555 13.134 1.00 98.62 89 ALA A CA 1
ATOM 691 C C . ALA A 1 89 ? -1.500 -0.491 12.167 1.00 98.62 89 ALA A C 1
ATOM 693 O O . ALA A 1 89 ? -0.981 -0.326 11.068 1.00 98.62 89 ALA A O 1
ATOM 694 N N . ALA A 1 90 ? -2.534 0.242 12.580 1.00 98.50 90 ALA A N 1
ATOM 695 C CA . ALA A 1 90 ? -3.160 1.312 11.811 1.00 98.50 90 ALA A CA 1
ATOM 696 C C . ALA A 1 90 ? -2.885 2.684 12.436 1.00 98.50 90 ALA A C 1
ATOM 698 O O . ALA A 1 90 ? -3.113 2.894 13.633 1.00 98.50 90 ALA A O 1
ATOM 699 N N . PHE A 1 91 ? -2.433 3.642 11.631 1.00 98.44 91 PHE A N 1
ATOM 700 C CA . PHE A 1 91 ? -2.045 4.964 12.123 1.00 98.44 91 PHE A CA 1
ATOM 701 C C . PHE A 1 91 ? -2.207 6.071 11.085 1.00 98.44 91 PHE A C 1
ATOM 703 O O . PHE A 1 91 ? -2.099 5.846 9.886 1.00 98.44 91 PHE A O 1
ATOM 710 N N . ASN A 1 92 ? -2.440 7.302 11.535 1.00 96.50 92 ASN A N 1
ATOM 711 C CA . ASN A 1 92 ? -2.497 8.463 10.647 1.00 96.50 92 ASN A CA 1
ATOM 712 C C . ASN A 1 92 ? -1.105 9.067 10.360 1.00 96.50 92 ASN A C 1
ATOM 714 O O . ASN A 1 92 ? -0.128 8.838 11.075 1.00 96.50 92 ASN A O 1
ATOM 718 N N . SER A 1 93 ? -1.060 9.951 9.356 1.00 90.00 93 SER A N 1
ATOM 719 C CA . SER A 1 93 ? -0.027 10.992 9.229 1.00 90.00 93 SER A CA 1
ATOM 720 C C . SER A 1 93 ? -0.672 12.391 9.265 1.00 90.00 93 SER A C 1
ATOM 722 O O . SER A 1 93 ? -1.764 12.553 9.804 1.00 90.00 93 SER A O 1
ATOM 724 N N . PHE A 1 94 ? -0.008 13.412 8.721 1.00 91.88 94 PHE A N 1
ATOM 725 C CA . PHE A 1 94 ? -0.291 14.820 8.984 1.00 91.88 94 PHE A CA 1
ATOM 726 C C . PHE A 1 94 ? -1.686 15.258 8.507 1.00 91.88 94 PHE A C 1
ATOM 728 O O . PHE A 1 94 ? -2.382 15.992 9.202 1.00 91.88 94 PHE A O 1
ATOM 735 N N . SER A 1 95 ? -2.121 14.771 7.342 1.00 92.50 95 SER A N 1
ATOM 736 C CA . SER A 1 95 ? -3.325 15.245 6.638 1.00 92.50 95 SER A CA 1
ATOM 737 C C . SER A 1 95 ? -4.629 14.518 7.004 1.00 92.50 95 SER A C 1
ATOM 739 O O . SER A 1 95 ? -5.609 14.652 6.271 1.00 92.50 95 SER A O 1
ATOM 741 N N . SER A 1 96 ? -4.649 13.712 8.068 1.00 93.94 96 SER A N 1
ATOM 742 C CA . SER A 1 96 ? -5.867 13.018 8.514 1.00 93.94 96 SER A CA 1
ATOM 743 C C . SER A 1 96 ? -6.793 13.965 9.274 1.00 93.94 96 SER A C 1
ATOM 745 O O . SER A 1 96 ? -6.326 14.777 10.072 1.00 93.94 96 SER A O 1
ATOM 747 N N . THR A 1 97 ? -8.100 13.836 9.055 1.00 94.19 97 THR A N 1
ATOM 748 C CA . THR A 1 97 ? -9.145 14.580 9.777 1.00 94.19 97 THR A CA 1
ATOM 749 C C . THR A 1 97 ? -10.231 13.618 10.250 1.00 94.19 97 THR A C 1
ATOM 751 O O . THR A 1 97 ? -10.260 12.459 9.838 1.00 94.19 97 THR A O 1
ATOM 754 N N . LYS A 1 98 ? -11.151 14.078 11.107 1.00 93.25 98 LYS A N 1
ATOM 755 C CA . LYS A 1 98 ? -12.298 13.242 11.511 1.00 93.25 98 LYS A CA 1
ATOM 756 C C . LYS A 1 98 ? -13.241 12.921 10.340 1.00 93.25 98 LYS A C 1
ATOM 758 O O . LYS A 1 98 ? -13.785 11.823 10.293 1.00 93.25 98 LYS A O 1
ATOM 763 N N . ALA A 1 99 ? -13.466 13.881 9.440 1.00 91.31 99 ALA A N 1
ATOM 764 C CA . ALA A 1 99 ? -14.395 13.737 8.313 1.00 91.31 99 ALA A CA 1
ATOM 765 C C . ALA A 1 99 ? -13.800 12.900 7.168 1.00 91.31 99 ALA A C 1
ATOM 767 O O . ALA A 1 99 ? -14.496 12.105 6.540 1.00 91.31 99 ALA A O 1
ATOM 768 N N . GLU A 1 100 ? -12.497 13.052 6.938 1.00 91.50 100 GLU A N 1
ATOM 769 C CA . GLU A 1 100 ? -11.719 12.291 5.963 1.00 91.50 100 GLU A CA 1
ATOM 770 C C . GLU A 1 100 ? -10.541 11.616 6.676 1.00 91.50 100 GLU A C 1
ATOM 772 O O . GLU A 1 100 ? -9.425 12.159 6.692 1.00 91.50 100 GLU A O 1
ATOM 777 N N . PRO A 1 101 ? -10.779 10.463 7.326 1.00 93.25 101 PRO A N 1
ATOM 778 C CA . PRO A 1 101 ? -9.709 9.717 7.963 1.00 93.25 101 PRO A CA 1
ATOM 779 C C . PRO A 1 101 ? -8.759 9.185 6.889 1.00 93.25 101 PRO A C 1
ATOM 781 O O . PRO A 1 101 ? -9.152 8.385 6.045 1.00 93.25 101 PRO A O 1
ATOM 784 N N . ARG A 1 102 ? -7.497 9.619 6.944 1.00 95.69 102 ARG A N 1
ATOM 785 C CA . ARG A 1 102 ? -6.405 9.088 6.118 1.00 95.69 102 ARG A CA 1
ATOM 786 C C . ARG A 1 102 ? -5.467 8.314 7.019 1.00 95.69 102 ARG A C 1
ATOM 788 O O . ARG A 1 102 ? -4.918 8.877 7.973 1.00 95.69 102 ARG A O 1
ATOM 795 N N . TYR A 1 103 ? -5.261 7.042 6.730 1.00 97.38 103 TYR A N 1
ATOM 796 C CA . TYR A 1 103 ? -4.468 6.180 7.591 1.00 97.38 103 TYR A CA 1
ATOM 797 C C . TYR A 1 103 ? -3.587 5.247 6.778 1.00 97.38 103 TYR A C 1
ATOM 799 O O . TYR A 1 103 ? -3.802 5.006 5.603 1.00 97.38 103 TYR A O 1
ATOM 807 N N . ARG A 1 104 ? -2.544 4.745 7.413 1.00 97.94 104 ARG A N 1
ATOM 808 C CA . ARG A 1 104 ? -1.670 3.713 6.885 1.00 97.94 104 ARG A CA 1
ATOM 809 C C . ARG A 1 104 ? -1.806 2.490 7.750 1.00 97.94 104 ARG A C 1
ATOM 811 O O . ARG A 1 104 ? -2.152 2.591 8.929 1.00 97.94 104 ARG A O 1
ATOM 818 N N . VAL A 1 105 ? -1.540 1.354 7.138 1.00 98.50 105 VAL A N 1
ATOM 819 C CA . VAL A 1 105 ? -1.523 0.067 7.804 1.00 98.50 105 VAL A CA 1
ATOM 820 C C . VAL A 1 105 ? -0.171 -0.573 7.578 1.00 98.50 105 VAL A C 1
ATOM 822 O O . VAL A 1 105 ? 0.316 -0.605 6.451 1.00 98.50 105 VAL A O 1
ATOM 825 N N . TYR A 1 106 ? 0.398 -1.074 8.665 1.00 98.62 106 TYR A N 1
ATOM 826 C CA . TYR A 1 106 ? 1.520 -1.991 8.668 1.00 98.62 106 TYR A CA 1
ATOM 827 C C . TYR A 1 106 ? 1.035 -3.360 9.154 1.00 98.62 106 TYR A C 1
ATOM 829 O O . TYR A 1 106 ? 0.412 -3.457 10.218 1.00 98.62 106 TYR A O 1
ATOM 837 N N . ILE A 1 107 ? 1.309 -4.395 8.365 1.00 98.69 107 ILE A N 1
ATOM 838 C CA . ILE A 1 107 ? 1.048 -5.799 8.689 1.00 98.69 107 ILE A CA 1
ATOM 839 C C . ILE A 1 107 ? 2.410 -6.492 8.740 1.00 98.69 107 ILE A C 1
ATOM 841 O O . ILE A 1 107 ? 3.090 -6.537 7.711 1.00 98.69 107 ILE A O 1
ATOM 845 N N . PRO A 1 108 ? 2.848 -6.999 9.901 1.00 98.38 108 PRO A N 1
ATOM 846 C CA . PRO A 1 108 ? 4.082 -7.765 9.974 1.00 98.38 108 PRO A CA 1
ATOM 847 C C . PRO A 1 108 ? 4.007 -9.039 9.135 1.00 98.38 108 PRO A C 1
ATOM 849 O O . PRO A 1 108 ? 2.915 -9.559 8.901 1.00 98.38 108 PRO A O 1
ATOM 852 N N . THR A 1 109 ? 5.154 -9.554 8.704 1.00 98.12 109 THR A N 1
ATOM 853 C CA . THR A 1 109 ? 5.245 -10.772 7.891 1.00 98.12 109 THR A CA 1
ATOM 854 C C . THR A 1 109 ? 6.177 -11.783 8.543 1.00 98.12 109 THR A C 1
ATOM 856 O O . THR A 1 109 ? 7.165 -11.412 9.164 1.00 98.12 109 THR A O 1
ATOM 859 N N . SER A 1 110 ? 5.859 -13.065 8.386 1.00 97.62 110 SER A N 1
ATOM 860 C CA . SER A 1 110 ? 6.658 -14.205 8.875 1.00 97.62 110 SER A CA 1
ATOM 861 C C . SER A 1 110 ? 8.088 -14.247 8.322 1.00 97.62 110 SER A C 1
ATOM 863 O O . SER A 1 110 ? 8.985 -14.749 8.993 1.00 97.62 110 SER A O 1
ATOM 865 N N . ARG A 1 111 ? 8.306 -13.703 7.118 1.00 96.50 111 ARG A N 1
ATOM 866 C CA . ARG A 1 111 ? 9.620 -13.526 6.489 1.00 96.50 111 ARG A CA 1
ATOM 867 C C . ARG A 1 111 ? 9.661 -12.288 5.593 1.00 96.50 111 ARG A C 1
ATOM 869 O O . ARG A 1 111 ? 8.628 -11.677 5.297 1.00 96.50 111 ARG A O 1
ATOM 876 N N . SER A 1 112 ? 10.860 -11.946 5.135 1.00 96.94 112 SER A N 1
ATOM 877 C CA . SER A 1 112 ? 11.079 -10.984 4.055 1.00 96.94 112 SER A CA 1
ATOM 878 C C . SER A 1 112 ? 10.548 -11.519 2.720 1.00 96.94 112 SER A C 1
ATOM 880 O O . SER A 1 112 ? 10.504 -12.730 2.487 1.00 96.94 112 SER A O 1
ATOM 882 N N . MET A 1 113 ? 10.164 -10.609 1.827 1.00 97.31 113 MET A N 1
ATOM 883 C CA . MET A 1 113 ? 9.561 -10.923 0.528 1.00 97.31 113 MET A CA 1
ATOM 884 C C . MET A 1 113 ? 10.385 -10.367 -0.629 1.00 97.31 113 MET A C 1
ATOM 886 O O . MET A 1 113 ? 10.904 -9.253 -0.552 1.00 97.31 113 MET A O 1
ATOM 890 N N . LEU A 1 114 ? 10.413 -11.076 -1.753 1.00 96.06 114 LEU A N 1
ATOM 891 C CA . LEU A 1 114 ? 10.843 -10.515 -3.032 1.00 96.06 114 LEU A CA 1
ATOM 892 C C . LEU A 1 114 ? 9.840 -9.454 -3.516 1.00 96.06 114 LEU A C 1
ATOM 894 O O . LEU A 1 114 ? 8.653 -9.494 -3.190 1.00 96.06 114 LEU A O 1
ATOM 898 N N . ALA A 1 115 ? 10.279 -8.538 -4.383 1.00 94.38 115 ALA A N 1
ATOM 899 C CA . ALA A 1 115 ? 9.419 -7.474 -4.916 1.00 94.38 115 ALA A CA 1
ATOM 900 C C . ALA A 1 115 ? 8.124 -7.995 -5.581 1.00 94.38 115 ALA A C 1
ATOM 902 O O . ALA A 1 115 ? 7.052 -7.395 -5.435 1.00 94.38 115 ALA A O 1
ATOM 903 N N . LYS A 1 116 ? 8.215 -9.132 -6.286 1.00 94.25 116 LYS A N 1
ATOM 904 C CA . LYS A 1 116 ? 7.068 -9.802 -6.920 1.00 94.25 116 LYS A CA 1
ATOM 905 C C . LYS A 1 116 ? 6.109 -10.429 -5.902 1.00 94.25 116 LYS A C 1
ATOM 907 O O . LYS A 1 116 ? 4.901 -10.333 -6.080 1.00 94.25 116 LYS A O 1
ATOM 912 N N . GLU A 1 117 ? 6.640 -11.018 -4.830 1.00 97.38 117 GLU A N 1
ATOM 913 C CA . GLU A 1 117 ? 5.846 -11.629 -3.756 1.00 97.38 117 GLU A CA 1
ATOM 914 C C . GLU A 1 117 ? 5.074 -10.547 -2.999 1.00 97.38 117 GLU A C 1
ATOM 916 O O . GLU A 1 117 ? 3.866 -10.665 -2.829 1.00 97.38 117 GLU A O 1
ATOM 921 N N . TYR A 1 118 ? 5.746 -9.440 -2.658 1.00 98.25 118 TYR A N 1
ATOM 922 C CA . TYR A 1 118 ? 5.124 -8.270 -2.034 1.00 98.25 118 TYR A CA 1
ATOM 923 C C . TYR A 1 118 ? 3.937 -7.751 -2.857 1.00 98.25 118 TYR A C 1
ATOM 925 O O . TYR A 1 118 ? 2.855 -7.510 -2.325 1.00 98.25 118 TYR A O 1
ATOM 933 N N . THR A 1 119 ? 4.135 -7.596 -4.170 1.00 95.94 119 THR A N 1
ATOM 934 C CA . THR A 1 119 ? 3.085 -7.103 -5.075 1.00 95.94 119 THR A CA 1
ATOM 935 C C . THR A 1 119 ? 1.922 -8.093 -5.157 1.00 95.94 119 THR A C 1
ATOM 937 O O . THR A 1 119 ? 0.771 -7.679 -5.042 1.00 95.94 119 THR A O 1
ATOM 940 N N . SER A 1 120 ? 2.218 -9.392 -5.283 1.00 96.31 120 SER A N 1
ATOM 941 C CA . SER A 1 120 ? 1.209 -10.459 -5.289 1.00 96.31 120 SER A CA 1
ATOM 942 C C . SER A 1 120 ? 0.358 -10.440 -4.017 1.00 96.31 120 SER A C 1
ATOM 944 O O . SER A 1 120 ? -0.866 -10.407 -4.096 1.00 96.31 120 SER A O 1
ATOM 946 N N . ILE A 1 121 ? 0.987 -10.374 -2.841 1.00 98.25 121 ILE A N 1
ATOM 947 C CA . ILE A 1 121 ? 0.281 -10.353 -1.554 1.00 98.25 121 ILE A CA 1
ATOM 948 C C . ILE A 1 121 ? -0.591 -9.101 -1.414 1.00 98.25 121 ILE A C 1
ATOM 950 O O . ILE A 1 121 ? -1.732 -9.201 -0.968 1.00 98.25 121 ILE A O 1
ATOM 954 N N . ILE A 1 122 ? -0.110 -7.923 -1.830 1.00 97.88 122 ILE A N 1
ATOM 955 C CA . ILE A 1 122 ? -0.945 -6.713 -1.822 1.00 97.88 122 ILE A CA 1
ATOM 956 C C . ILE A 1 122 ? -2.164 -6.867 -2.729 1.00 97.88 122 ILE A C 1
ATOM 958 O O . ILE A 1 122 ? -3.268 -6.495 -2.328 1.00 97.88 122 ILE A O 1
ATOM 962 N N . ASP A 1 123 ? -1.983 -7.399 -3.934 1.00 96.19 123 ASP A N 1
ATOM 963 C CA . ASP A 1 123 ? -3.081 -7.578 -4.879 1.00 96.19 123 ASP A CA 1
ATOM 964 C C . ASP A 1 123 ? -4.127 -8.573 -4.344 1.00 96.19 123 ASP A C 1
ATOM 966 O O . ASP A 1 123 ? -5.327 -8.312 -4.449 1.00 96.19 123 ASP A O 1
ATOM 970 N N . GLN A 1 124 ? -3.691 -9.637 -3.663 1.00 98.12 124 GLN A N 1
ATOM 971 C CA . GLN A 1 124 ? -4.579 -10.566 -2.958 1.00 98.12 124 GLN A CA 1
ATOM 972 C C . GLN A 1 124 ? -5.324 -9.897 -1.791 1.00 98.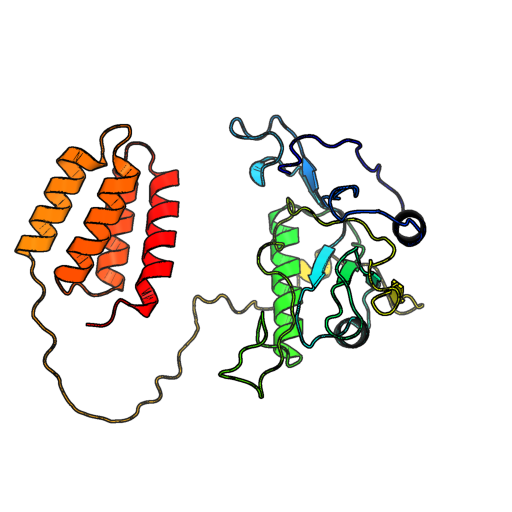12 124 GLN A C 1
ATOM 974 O O . GLN A 1 124 ? -6.537 -10.054 -1.667 1.00 98.12 124 GLN A O 1
ATOM 979 N N . ILE A 1 125 ? -4.644 -9.093 -0.962 1.00 98.38 125 ILE A N 1
ATOM 980 C CA . ILE A 1 1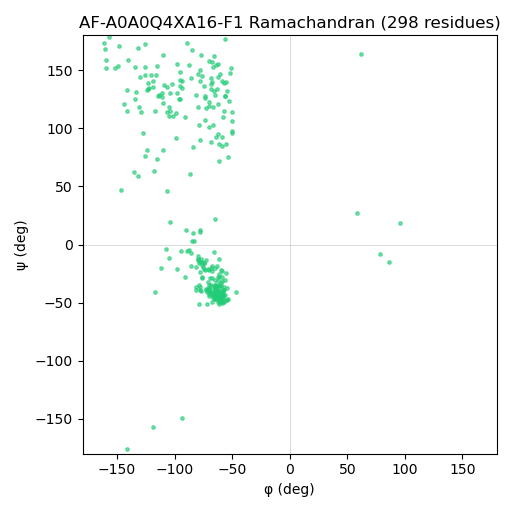25 ? -5.290 -8.327 0.121 1.00 98.38 125 ILE A CA 1
ATOM 981 C C . ILE A 1 125 ? -6.368 -7.397 -0.445 1.00 98.38 125 ILE A C 1
ATOM 983 O O . ILE A 1 125 ? -7.467 -7.308 0.106 1.00 98.38 125 ILE A O 1
ATOM 987 N N . ILE A 1 126 ? -6.071 -6.703 -1.547 1.00 97.56 126 ILE A N 1
ATOM 988 C CA . ILE A 1 126 ? -7.034 -5.828 -2.222 1.00 97.56 126 ILE A CA 1
ATOM 989 C C . ILE A 1 126 ? -8.229 -6.641 -2.722 1.00 97.56 126 ILE A C 1
ATOM 991 O O . ILE A 1 126 ? -9.360 -6.182 -2.561 1.00 97.56 126 ILE A O 1
ATOM 995 N N . GLN A 1 127 ? -8.007 -7.832 -3.284 1.00 97.50 127 GLN A N 1
ATOM 996 C CA . GLN A 1 127 ? -9.096 -8.695 -3.735 1.00 97.50 127 GLN A CA 1
ATOM 997 C C . GLN A 1 127 ? -10.020 -9.096 -2.582 1.00 97.50 127 GLN A C 1
ATOM 999 O O . GLN A 1 127 ? -11.218 -8.849 -2.660 1.00 97.50 127 GLN A O 1
ATOM 1004 N N . VAL A 1 128 ? -9.473 -9.576 -1.461 1.00 98.25 128 VAL A N 1
ATOM 1005 C CA . VAL A 1 128 ? -10.279 -9.920 -0.274 1.00 98.25 128 VAL A CA 1
ATOM 1006 C C . VAL A 1 128 ? -11.095 -8.723 0.220 1.00 98.25 128 VAL A C 1
ATOM 1008 O O . VAL A 1 128 ? -12.255 -8.862 0.612 1.00 98.25 128 VAL A O 1
ATOM 1011 N N . VAL A 1 129 ? -10.518 -7.519 0.187 1.00 98.31 129 VAL A N 1
ATOM 1012 C CA . VAL A 1 129 ? -11.222 -6.286 0.565 1.00 98.31 129 VAL A CA 1
ATOM 1013 C C . VAL A 1 129 ? -12.367 -5.961 -0.401 1.00 98.31 129 VAL A C 1
ATOM 1015 O O . VAL A 1 129 ? -13.439 -5.547 0.051 1.00 98.31 129 VAL A O 1
ATOM 1018 N N . LYS A 1 130 ? -12.172 -6.154 -1.711 1.00 97.06 130 LYS A N 1
ATOM 1019 C CA . LYS A 1 130 ? -13.239 -5.987 -2.709 1.00 97.06 130 LYS A CA 1
ATOM 1020 C C . LYS A 1 130 ? -14.373 -6.977 -2.468 1.00 97.06 130 LYS A C 1
ATOM 1022 O O . LYS A 1 130 ? -15.521 -6.543 -2.364 1.00 97.06 130 LYS A O 1
ATOM 1027 N N . ASP A 1 131 ? -14.036 -8.253 -2.295 1.00 96.94 131 ASP A N 1
ATOM 1028 C CA . ASP A 1 131 ? -14.985 -9.346 -2.055 1.00 96.94 131 ASP A CA 1
ATOM 1029 C C . ASP A 1 131 ? -15.764 -9.136 -0.746 1.00 96.94 131 ASP A C 1
ATOM 1031 O O . ASP A 1 131 ? -16.930 -9.504 -0.628 1.00 96.94 131 ASP A O 1
ATOM 1035 N N . SER A 1 132 ? -15.159 -8.430 0.213 1.00 97.69 132 SER A N 1
ATOM 1036 C CA . SER A 1 132 ? -15.788 -8.005 1.471 1.00 97.69 132 SER A CA 1
ATOM 1037 C C . SER A 1 132 ? -16.718 -6.785 1.334 1.00 97.69 132 SER A C 1
ATOM 1039 O O . SER A 1 132 ? -17.140 -6.205 2.337 1.00 97.69 132 SER A O 1
ATOM 1041 N N . GLY A 1 133 ? -17.044 -6.362 0.109 1.00 97.12 133 GLY A N 1
ATOM 1042 C CA . GLY A 1 133 ? -18.032 -5.315 -0.164 1.00 97.12 133 GLY A CA 1
ATOM 1043 C C . GLY A 1 133 ? -17.464 -3.908 -0.356 1.00 97.12 133 GLY A C 1
ATOM 1044 O O . GLY A 1 133 ? -18.222 -2.938 -0.274 1.00 97.12 133 GLY A O 1
ATOM 1045 N N . TYR A 1 134 ? -16.163 -3.772 -0.640 1.00 97.44 134 TYR A N 1
ATOM 1046 C CA . TYR A 1 134 ? -15.521 -2.495 -0.984 1.00 97.44 134 TYR A CA 1
ATOM 1047 C C . TYR A 1 134 ? -14.928 -2.526 -2.403 1.00 97.44 134 TYR A C 1
ATOM 1049 O O . TYR A 1 134 ? -13.714 -2.401 -2.563 1.00 97.44 134 TYR A O 1
ATOM 1057 N N . PRO A 1 135 ? -15.752 -2.693 -3.455 1.00 94.94 135 PRO A N 1
ATOM 1058 C CA . PRO A 1 135 ? -15.270 -2.968 -4.811 1.00 94.94 135 PRO A CA 1
ATOM 1059 C C . PRO A 1 135 ? -14.531 -1.792 -5.470 1.00 94.94 135 PRO A C 1
ATOM 1061 O O . PRO A 1 135 ? -13.782 -1.986 -6.427 1.00 94.94 135 PRO A O 1
ATOM 1064 N N . LEU A 1 136 ? -14.735 -0.557 -4.995 1.00 93.94 136 LEU A N 1
ATOM 1065 C CA . LEU A 1 136 ? -14.155 0.634 -5.617 1.00 93.94 136 LEU A CA 1
ATOM 1066 C C . LEU A 1 136 ? -12.845 1.056 -4.955 1.00 93.94 136 LEU A C 1
ATOM 1068 O O . LEU A 1 136 ? -12.739 1.102 -3.736 1.00 93.94 136 LEU A O 1
ATOM 1072 N N . ALA A 1 137 ? -11.870 1.509 -5.742 1.00 92.00 137 ALA A N 1
ATOM 1073 C CA . ALA A 1 137 ? -10.660 2.100 -5.168 1.00 92.00 137 ALA A CA 1
ATOM 1074 C C . ALA A 1 137 ? -10.908 3.471 -4.526 1.00 92.00 137 ALA A C 1
ATOM 1076 O O . ALA A 1 137 ? -10.342 3.792 -3.483 1.00 92.00 137 ALA A O 1
ATOM 1077 N N . LYS A 1 138 ? -11.778 4.278 -5.141 1.00 92.44 138 LYS A N 1
ATOM 1078 C CA . LYS A 1 138 ? -12.139 5.630 -4.701 1.00 92.44 138 LYS A CA 1
ATOM 1079 C C . LYS A 1 138 ? -13.649 5.801 -4.755 1.00 92.44 138 LYS A C 1
ATOM 1081 O O . LYS A 1 138 ? -14.309 5.136 -5.551 1.00 92.44 138 LYS A O 1
ATOM 1086 N N . ARG A 1 139 ? -14.179 6.691 -3.913 1.00 92.12 139 ARG A N 1
ATOM 1087 C CA . ARG A 1 139 ? -15.604 7.049 -3.930 1.00 92.12 139 ARG A CA 1
ATOM 1088 C C . ARG A 1 139 ? -15.980 7.563 -5.320 1.00 92.12 139 ARG A C 1
ATOM 1090 O O . ARG A 1 139 ? -15.210 8.306 -5.928 1.00 92.12 139 ARG A O 1
ATOM 1097 N N . ASP A 1 140 ? -17.146 7.158 -5.801 1.00 90.75 140 ASP A N 1
ATOM 1098 C CA . ASP A 1 140 ? -17.640 7.501 -7.130 1.00 90.75 140 ASP A CA 1
ATOM 1099 C C . ASP A 1 140 ? -19.064 8.048 -7.016 1.00 90.75 140 ASP A C 1
ATOM 1101 O O . ASP A 1 140 ? -19.989 7.327 -6.645 1.00 90.75 140 ASP A O 1
ATOM 1105 N N . GLU A 1 141 ? -19.238 9.328 -7.342 1.00 90.00 141 GLU A N 1
ATOM 1106 C CA . GLU A 1 141 ? -20.533 10.017 -7.288 1.00 90.00 141 GLU A CA 1
ATOM 1107 C C . GLU A 1 141 ? -21.572 9.391 -8.223 1.00 90.00 141 GLU A C 1
ATOM 1109 O O . GLU A 1 141 ? -22.768 9.478 -7.957 1.00 90.00 141 GLU A O 1
ATOM 1114 N N . LYS A 1 142 ? -21.134 8.714 -9.294 1.00 91.88 142 LYS A N 1
ATOM 1115 C CA . LYS A 1 142 ? -22.031 8.000 -10.215 1.00 91.88 142 LYS A CA 1
ATOM 1116 C C . LYS A 1 142 ? -22.492 6.655 -9.661 1.00 91.88 142 LYS A C 1
ATOM 1118 O O . LYS A 1 142 ? -23.438 6.072 -10.183 1.00 91.88 142 LYS A O 1
ATOM 1123 N N . ARG A 1 143 ? -21.820 6.143 -8.626 1.00 88.50 143 ARG A N 1
ATOM 1124 C CA . ARG A 1 143 ? -22.112 4.861 -7.972 1.00 88.50 143 ARG A CA 1
ATOM 1125 C C . ARG A 1 143 ? -22.165 5.035 -6.448 1.00 88.50 143 ARG A C 1
ATOM 1127 O O . ARG A 1 143 ? -21.430 4.353 -5.736 1.00 88.50 143 ARG A O 1
ATOM 1134 N N . PRO A 1 144 ? -23.053 5.898 -5.916 1.00 87.75 144 PRO A N 1
ATOM 1135 C CA . PRO A 1 144 ? -23.066 6.246 -4.492 1.00 87.75 144 PRO A CA 1
ATOM 1136 C C . PRO A 1 144 ? -23.405 5.059 -3.573 1.00 87.75 144 PRO A C 1
ATOM 1138 O O . PRO A 1 144 ? -23.077 5.090 -2.391 1.00 87.75 144 PRO A O 1
ATOM 1141 N N . GLY A 1 145 ? -24.039 4.006 -4.104 1.00 91.00 145 GLY A N 1
ATOM 1142 C CA . GLY A 1 145 ? -24.328 2.768 -3.371 1.00 91.00 145 GLY A CA 1
ATOM 1143 C C . GLY A 1 145 ? -23.147 1.796 -3.258 1.00 91.00 145 GLY A C 1
ATOM 1144 O O . GLY A 1 145 ? -23.216 0.862 -2.464 1.00 91.00 145 GLY A O 1
ATOM 1145 N N . GLN A 1 146 ? -22.065 1.989 -4.023 1.00 94.00 146 GLN A N 1
ATOM 1146 C CA . GLN A 1 146 ? -20.883 1.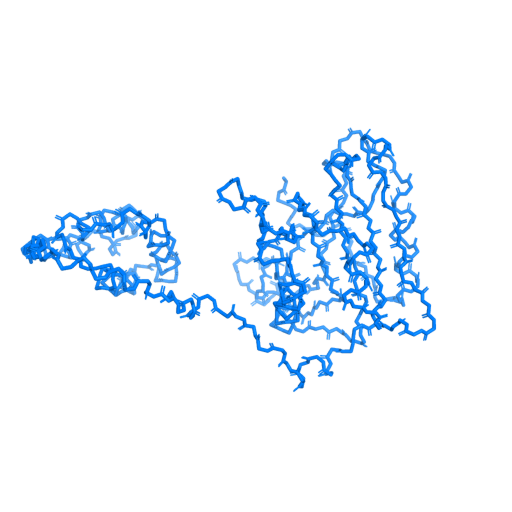128 -3.959 1.00 94.00 146 GLN A CA 1
ATOM 1147 C C . GLN A 1 146 ? -19.820 1.742 -3.046 1.00 94.00 146 GLN A C 1
ATOM 1149 O O . GLN A 1 146 ? -19.394 2.883 -3.230 1.00 94.00 146 GLN A O 1
ATOM 1154 N N . LYS A 1 147 ? -19.369 0.971 -2.053 1.00 96.62 147 LYS A N 1
ATOM 1155 C CA . LYS A 1 147 ? -18.339 1.421 -1.113 1.00 96.62 147 LYS A CA 1
ATOM 1156 C C . LYS A 1 147 ? -16.956 1.389 -1.759 1.00 96.62 147 LYS A C 1
ATOM 1158 O O . LYS A 1 147 ? -16.626 0.481 -2.523 1.00 96.62 147 LYS A O 1
ATOM 1163 N N . ALA A 1 148 ? -16.124 2.357 -1.387 1.00 96.44 148 ALA A N 1
ATOM 1164 C CA . ALA A 1 148 ? -14.728 2.410 -1.788 1.00 96.44 148 ALA A CA 1
ATOM 1165 C C . ALA A 1 148 ? -13.778 1.963 -0.671 1.00 96.44 148 ALA A C 1
ATOM 1167 O O . ALA A 1 148 ? -13.936 2.380 0.474 1.00 96.44 148 ALA A O 1
ATOM 1168 N N . HIS A 1 149 ? -12.754 1.176 -0.989 1.00 97.06 149 HIS A N 1
ATOM 1169 C CA . HIS A 1 149 ? -11.748 0.747 -0.021 1.00 97.06 149 HIS A CA 1
ATOM 1170 C C . HIS A 1 149 ? -10.732 1.842 0.329 1.00 97.06 149 HIS A C 1
ATOM 1172 O O . HIS A 1 149 ? -10.199 1.841 1.429 1.00 97.06 149 HIS A O 1
ATOM 1178 N N . GLY A 1 150 ? -10.440 2.792 -0.565 1.00 96.19 150 GLY A N 1
ATOM 1179 C CA . GLY A 1 150 ? -9.531 3.915 -0.285 1.00 96.19 150 GLY A CA 1
ATOM 1180 C C . GLY A 1 150 ? -8.030 3.596 -0.330 1.00 96.19 150 GLY A C 1
ATOM 1181 O O . GLY A 1 150 ? -7.229 4.524 -0.279 1.00 96.19 150 GLY A O 1
ATOM 1182 N N . ILE A 1 151 ? -7.634 2.322 -0.447 1.00 96.94 151 ILE A N 1
ATOM 1183 C CA . ILE A 1 151 ? -6.239 1.913 -0.723 1.00 96.94 151 ILE A CA 1
ATOM 1184 C C . ILE A 1 151 ? -5.697 2.634 -1.973 1.00 96.94 151 ILE A C 1
ATOM 1186 O O . ILE A 1 151 ? -6.259 2.526 -3.067 1.00 96.94 151 ILE A O 1
ATOM 1190 N N . ASP A 1 152 ? -4.581 3.349 -1.821 1.00 94.88 152 ASP A N 1
ATOM 1191 C CA . ASP A 1 152 ? -3.865 4.011 -2.908 1.00 94.88 152 ASP A CA 1
ATOM 1192 C C . ASP A 1 152 ? -3.190 2.973 -3.816 1.00 94.88 152 ASP A C 1
ATOM 1194 O O . ASP A 1 152 ? -2.107 2.454 -3.542 1.00 94.88 152 ASP A O 1
ATOM 1198 N N . MET A 1 153 ? -3.829 2.713 -4.956 1.00 92.00 153 MET A N 1
ATOM 1199 C CA . MET A 1 153 ? -3.372 1.750 -5.962 1.00 92.00 153 MET A CA 1
ATOM 1200 C C . MET A 1 153 ? -1.999 2.077 -6.575 1.00 92.00 153 MET A C 1
ATOM 1202 O O . MET A 1 153 ? -1.424 1.222 -7.255 1.00 92.00 153 MET A O 1
ATOM 1206 N N . SER A 1 154 ? -1.464 3.287 -6.363 1.00 88.31 154 SER A N 1
ATOM 1207 C CA . SER A 1 154 ? -0.101 3.653 -6.774 1.00 88.31 154 SER A CA 1
ATOM 1208 C C . SER A 1 154 ? 0.986 3.143 -5.818 1.00 88.31 154 SER A C 1
ATOM 1210 O O . SER A 1 154 ? 2.163 3.190 -6.164 1.00 88.31 154 SER A O 1
ATOM 1212 N N . LYS A 1 155 ? 0.607 2.624 -4.641 1.00 91.00 155 LYS A N 1
ATOM 1213 C CA . LYS A 1 155 ? 1.512 2.176 -3.567 1.00 91.00 155 LYS A CA 1
ATOM 1214 C C . LYS A 1 155 ? 1.658 0.656 -3.461 1.00 91.00 155 LYS A C 1
ATOM 1216 O O . LYS A 1 155 ? 2.072 0.143 -2.427 1.00 91.00 155 LYS A O 1
ATOM 1221 N N . ARG A 1 156 ? 1.313 -0.073 -4.526 1.00 92.19 156 ARG A N 1
ATOM 1222 C CA . ARG A 1 156 ? 1.253 -1.546 -4.517 1.00 92.19 156 ARG A CA 1
ATOM 1223 C C . ARG A 1 156 ? 2.606 -2.251 -4.620 1.00 92.19 156 ARG A C 1
ATOM 1225 O O . ARG A 1 156 ? 2.687 -3.439 -4.351 1.00 92.19 156 ARG A O 1
ATOM 1232 N N . HIS A 1 157 ? 3.666 -1.545 -5.008 1.00 93.00 157 HIS A N 1
ATOM 1233 C CA . HIS A 1 157 ? 4.986 -2.152 -5.196 1.00 93.00 157 HIS A CA 1
ATOM 1234 C C . HIS A 1 157 ? 5.900 -1.950 -3.979 1.00 93.00 157 HIS A C 1
ATOM 1236 O O . HIS A 1 157 ? 5.787 -0.953 -3.263 1.00 93.00 157 HIS A O 1
ATOM 1242 N N . ALA A 1 158 ? 6.880 -2.840 -3.812 1.00 94.69 158 ALA A N 1
ATOM 1243 C CA . ALA A 1 158 ? 7.824 -2.843 -2.689 1.00 94.69 158 ALA A CA 1
ATOM 1244 C C . ALA A 1 158 ? 8.657 -1.551 -2.557 1.00 94.69 158 ALA A C 1
ATOM 1246 O O . ALA A 1 158 ? 8.968 -1.117 -1.455 1.00 94.69 158 ALA A O 1
ATOM 1247 N N . ALA A 1 159 ? 8.969 -0.874 -3.667 1.00 94.06 159 ALA A N 1
ATOM 1248 C CA . ALA A 1 159 ? 9.710 0.396 -3.641 1.00 94.06 159 ALA A CA 1
ATOM 1249 C C . ALA A 1 159 ? 8.860 1.632 -3.246 1.00 94.06 159 ALA A C 1
ATOM 1251 O O . ALA A 1 159 ? 9.259 2.776 -3.480 1.00 94.06 159 ALA A O 1
ATOM 1252 N N . SER A 1 160 ? 7.641 1.430 -2.732 1.00 93.94 160 SER A N 1
ATOM 1253 C CA . SER A 1 160 ? 6.722 2.522 -2.399 1.00 93.94 160 SER A CA 1
ATOM 1254 C C . SER A 1 160 ? 7.156 3.252 -1.131 1.00 93.94 160 SER A C 1
ATOM 1256 O O . SER A 1 160 ? 7.484 2.638 -0.122 1.00 93.94 160 SER A O 1
ATOM 1258 N N . LEU A 1 161 ? 7.098 4.586 -1.170 1.00 93.62 161 LEU A N 1
ATOM 1259 C CA . LEU A 1 161 ? 7.352 5.432 -0.004 1.00 93.62 161 LEU A CA 1
ATOM 1260 C C . LEU A 1 161 ? 6.061 5.771 0.735 1.00 93.62 161 LEU A C 1
ATOM 1262 O O . LEU A 1 161 ? 5.087 6.232 0.121 1.00 93.62 161 LEU A O 1
ATOM 1266 N N . PHE A 1 162 ? 6.123 5.647 2.054 1.00 95.06 162 PHE A N 1
ATOM 1267 C CA . PHE A 1 162 ? 5.053 5.947 2.994 1.00 95.06 162 PHE A CA 1
ATOM 1268 C C . PHE A 1 162 ? 5.539 6.983 3.998 1.00 95.06 162 PHE A C 1
ATOM 1270 O O . PHE A 1 162 ? 6.662 6.902 4.475 1.00 95.06 162 PHE A O 1
ATOM 1277 N N . TYR A 1 163 ? 4.708 7.954 4.363 1.00 94.25 163 TYR A N 1
ATOM 1278 C CA . TYR A 1 163 ? 5.035 8.785 5.521 1.00 94.25 163 TYR A CA 1
ATOM 1279 C C . TYR A 1 163 ? 4.969 7.929 6.783 1.00 94.25 163 TYR A C 1
ATOM 1281 O O . TYR A 1 163 ? 4.039 7.132 6.931 1.00 94.25 163 TYR A O 1
ATOM 1289 N N . LEU A 1 164 ? 5.914 8.138 7.704 1.00 95.38 164 LEU A N 1
ATOM 1290 C CA . LEU A 1 164 ? 5.854 7.568 9.056 1.00 95.38 164 LEU A CA 1
ATOM 1291 C C . LEU A 1 164 ? 4.538 7.974 9.772 1.00 95.38 164 LEU A C 1
ATOM 1293 O O . LEU A 1 164 ? 3.732 8.716 9.208 1.00 95.38 164 LEU A O 1
ATOM 1297 N N . PRO A 1 165 ? 4.231 7.525 10.996 1.00 96.44 165 PRO A N 1
ATOM 1298 C CA . PRO A 1 165 ? 3.141 8.073 11.827 1.00 96.44 165 PRO A CA 1
ATOM 1299 C C . PRO A 1 165 ? 3.511 9.399 12.519 1.00 96.44 165 PRO A C 1
ATOM 1301 O O . PRO A 1 165 ? 4.677 9.698 12.695 1.00 96.44 165 PRO A O 1
ATOM 1304 N N . CYS A 1 166 ? 2.540 10.283 12.778 1.00 95.88 166 CYS A N 1
ATOM 1305 C CA . CYS A 1 166 ? 2.720 11.521 13.573 1.00 95.88 166 CYS A CA 1
ATOM 1306 C C . CYS A 1 166 ? 1.361 12.037 14.059 1.00 95.88 166 CYS A C 1
ATOM 1308 O O . CYS A 1 166 ? 0.316 11.560 13.601 1.00 95.88 166 CYS A O 1
ATOM 1310 N N . GLN A 1 167 ? 1.354 13.067 14.906 1.00 96.56 167 GLN A N 1
ATOM 1311 C CA . GLN A 1 167 ? 0.124 13.789 15.205 1.00 96.56 167 GLN A CA 1
ATOM 1312 C C . GLN A 1 167 ? -0.418 14.458 13.926 1.00 96.56 167 GLN A C 1
ATOM 1314 O O . GLN A 1 167 ? 0.348 15.061 13.168 1.00 96.56 167 GLN A O 1
ATOM 1319 N N . PRO A 1 168 ? -1.723 14.330 13.647 1.00 95.00 168 PRO A N 1
ATOM 1320 C CA . PRO A 1 168 ? -2.353 15.031 12.534 1.00 95.00 168 PRO A CA 1
ATOM 1321 C C . PRO A 1 168 ? -2.438 16.534 12.817 1.00 95.00 168 PRO A C 1
ATOM 1323 O O . PRO A 1 168 ? -2.469 16.954 13.975 1.00 95.00 168 PRO A O 1
ATOM 1326 N N . ARG A 1 169 ? -2.561 17.339 11.757 1.00 94.06 169 ARG A N 1
ATOM 1327 C CA . ARG A 1 169 ? -2.823 18.780 11.882 1.00 94.06 169 ARG A CA 1
ATOM 1328 C C . ARG A 1 169 ? -4.158 19.058 12.574 1.00 94.06 169 ARG A C 1
ATOM 1330 O O . ARG A 1 169 ? -4.237 19.965 13.392 1.00 94.06 169 ARG A O 1
ATOM 1337 N N . ASP A 1 170 ? -5.194 18.287 12.241 1.00 93.88 170 ASP A N 1
ATOM 1338 C CA . ASP A 1 170 ? -6.462 18.267 12.977 1.00 93.88 170 ASP A CA 1
ATOM 1339 C C . ASP A 1 170 ? -6.388 17.184 14.065 1.00 93.88 170 ASP A C 1
ATOM 1341 O O . ASP A 1 170 ? -6.443 15.999 13.723 1.00 93.88 170 ASP A O 1
ATOM 1345 N N . PRO A 1 171 ? -6.327 17.536 15.364 1.00 94.00 171 PRO A N 1
ATOM 1346 C CA . PRO A 1 171 ? -6.244 16.559 16.448 1.00 94.00 171 PRO A CA 1
ATOM 1347 C C . PRO A 1 171 ? -7.378 15.524 16.450 1.00 94.00 171 PRO A C 1
ATOM 1349 O O . PRO A 1 171 ? -7.190 14.416 16.954 1.00 94.00 171 PRO A O 1
ATOM 1352 N N . LYS A 1 172 ? -8.546 15.844 15.872 1.00 95.56 172 LYS A N 1
ATOM 1353 C CA . LYS A 1 172 ? -9.679 14.909 15.768 1.00 95.56 172 LYS A CA 1
ATOM 1354 C C . LYS A 1 172 ? -9.463 13.824 14.708 1.00 95.56 172 LYS A C 1
ATOM 1356 O O . LYS A 1 172 ? -10.163 12.818 14.737 1.00 95.56 172 LYS A O 1
ATOM 1361 N N . GLY A 1 173 ? -8.495 13.997 13.806 1.00 94.81 173 GLY A N 1
ATOM 1362 C CA . GLY A 1 173 ? -8.065 12.996 12.826 1.00 94.81 173 GLY A CA 1
ATOM 1363 C C . GLY A 1 173 ? -7.049 11.983 13.358 1.00 94.81 173 GLY A C 1
ATOM 1364 O O . GLY A 1 173 ? -6.446 11.253 12.566 1.00 94.81 173 GLY A O 1
ATOM 1365 N N . LYS A 1 174 ? -6.799 11.970 14.675 1.00 96.94 174 LYS A N 1
ATOM 1366 C CA . LYS A 1 174 ? -5.789 11.118 15.309 1.00 96.94 174 LYS A CA 1
ATOM 1367 C C . LYS A 1 174 ? -6.229 9.660 15.276 1.00 96.94 174 LYS A C 1
ATOM 1369 O O . LYS A 1 174 ? -7.258 9.295 15.833 1.00 96.94 174 LYS A O 1
ATOM 1374 N N . ILE A 1 175 ? -5.392 8.822 14.679 1.00 97.44 175 ILE A N 1
ATOM 1375 C CA . ILE A 1 175 ? -5.575 7.379 14.574 1.00 97.44 175 ILE A CA 1
ATOM 1376 C C . ILE A 1 175 ? -4.272 6.727 15.020 1.00 97.44 175 ILE A C 1
ATOM 1378 O O . ILE A 1 175 ? -3.223 6.929 14.413 1.00 97.44 175 ILE A O 1
ATOM 1382 N N . TRP A 1 176 ? -4.354 5.947 16.089 1.00 98.00 176 TRP A N 1
ATOM 1383 C CA . TRP A 1 176 ? -3.372 4.930 16.437 1.00 98.00 176 TRP A CA 1
ATOM 1384 C C . TRP A 1 176 ? -4.136 3.738 16.985 1.00 98.00 176 TRP A C 1
ATOM 1386 O O . TRP A 1 176 ? -4.776 3.835 18.036 1.00 98.00 176 TRP A O 1
ATOM 1396 N N . LYS A 1 177 ? -4.087 2.616 16.278 1.00 98.19 177 LYS A N 1
ATOM 1397 C CA . LYS A 1 177 ? -4.694 1.375 16.728 1.00 98.19 177 LYS A CA 1
ATOM 1398 C C . LYS A 1 177 ? -3.828 0.208 16.307 1.00 98.19 177 LYS A C 1
ATOM 1400 O O . LYS A 1 177 ? -3.626 -0.029 15.126 1.00 98.19 177 LYS A O 1
ATOM 1405 N N . GLU A 1 178 ? -3.382 -0.541 17.296 1.00 98.00 178 GLU A N 1
ATOM 1406 C CA . GLU A 1 178 ? -2.861 -1.878 17.086 1.00 98.00 178 GLU A CA 1
ATOM 1407 C C . GLU A 1 178 ? -3.995 -2.874 17.346 1.00 98.00 178 GLU A C 1
ATOM 1409 O O . GLU A 1 178 ? -4.657 -2.826 18.391 1.00 98.00 178 GLU A O 1
ATOM 1414 N N . HIS A 1 179 ? -4.256 -3.723 16.362 1.00 97.94 179 HIS A N 1
ATOM 1415 C CA . HIS A 1 179 ? -5.132 -4.880 16.460 1.00 97.94 179 HIS A CA 1
ATOM 1416 C C 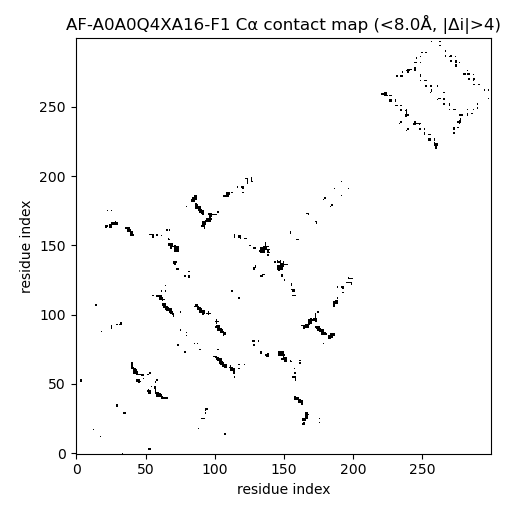. HIS A 1 179 ? -4.229 -6.093 16.674 1.00 97.94 179 HIS A C 1
ATOM 1418 O O . HIS A 1 179 ? -3.700 -6.666 15.722 1.00 97.94 179 HIS A O 1
ATOM 1424 N N . LYS A 1 180 ? -3.991 -6.398 17.949 1.00 95.31 180 LYS A N 1
ATOM 1425 C CA . LYS A 1 180 ? -3.166 -7.502 18.442 1.00 95.31 180 LYS A CA 1
ATOM 1426 C C . LYS A 1 180 ? -3.949 -8.202 19.547 1.00 95.31 180 LYS A C 1
ATOM 1428 O O . LYS A 1 180 ? -4.464 -7.541 20.447 1.00 95.31 180 LYS A O 1
ATOM 1433 N N . ASP A 1 181 ? -4.017 -9.518 19.455 1.00 94.12 181 ASP A N 1
ATOM 1434 C CA . ASP A 1 181 ? -4.524 -10.444 20.462 1.00 94.12 181 ASP A CA 1
ATOM 1435 C C . ASP A 1 181 ? -3.889 -11.822 20.192 1.00 94.12 181 ASP A C 1
ATOM 1437 O O . ASP A 1 181 ? -3.105 -11.961 19.252 1.00 94.12 181 ASP A O 1
ATOM 1441 N N . ALA A 1 182 ? -4.185 -12.827 21.017 1.00 92.88 182 ALA A N 1
ATOM 1442 C CA . ALA A 1 182 ? -3.574 -14.154 20.896 1.00 92.88 182 ALA A CA 1
ATOM 1443 C C . ALA A 1 182 ? -3.909 -14.886 19.580 1.00 92.88 182 ALA A C 1
ATOM 1445 O O . ALA A 1 182 ? -3.203 -15.820 19.218 1.00 92.88 182 ALA A O 1
ATOM 1446 N N . SER A 1 183 ? -4.964 -14.474 18.867 1.00 95.56 183 SER A N 1
ATOM 1447 C CA . SER A 1 183 ? -5.367 -15.053 17.579 1.00 95.56 183 SER A CA 1
ATOM 1448 C C . SER A 1 183 ? -4.800 -14.308 16.367 1.00 95.56 183 SER A C 1
ATOM 1450 O O . SER A 1 183 ? -4.976 -14.754 15.234 1.00 95.56 183 SER A O 1
ATOM 1452 N N . ARG A 1 184 ? -4.118 -13.176 16.589 1.00 97.94 184 ARG A N 1
ATOM 1453 C CA . ARG A 1 184 ? -3.598 -12.304 15.532 1.00 97.94 184 ARG A CA 1
ATOM 1454 C C . ARG A 1 184 ? -2.095 -12.447 15.372 1.00 97.94 184 ARG A C 1
ATOM 1456 O O . ARG A 1 184 ? -1.326 -11.961 16.201 1.00 97.94 184 ARG A O 1
ATOM 1463 N N . MET A 1 185 ? -1.696 -13.035 14.253 1.00 98.06 185 MET A N 1
ATOM 1464 C CA . MET A 1 185 ? -0.309 -13.350 13.917 1.00 98.06 185 MET A CA 1
ATOM 1465 C C . MET A 1 185 ? 0.211 -12.462 12.776 1.00 98.06 185 MET A C 1
ATOM 1467 O O . MET A 1 185 ? -0.584 -11.823 12.075 1.00 98.06 185 MET A O 1
ATOM 1471 N N . PRO A 1 186 ? 1.540 -12.377 12.580 1.00 98.25 186 PRO A N 1
ATOM 1472 C CA . PRO A 1 186 ? 2.106 -11.886 11.327 1.00 98.25 186 PRO A CA 1
ATOM 1473 C C . PRO A 1 186 ? 1.500 -12.617 10.122 1.00 98.25 186 PRO A C 1
ATOM 1475 O O . PRO A 1 186 ? 1.099 -13.776 10.231 1.00 98.25 186 PRO A O 1
ATOM 1478 N N . LEU A 1 187 ? 1.449 -11.951 8.970 1.00 98.38 187 LEU A N 1
ATOM 1479 C CA . LEU A 1 187 ? 1.040 -12.580 7.720 1.00 98.38 187 LEU A CA 1
ATOM 1480 C C . LEU A 1 187 ? 2.033 -13.696 7.367 1.00 98.38 187 LEU A C 1
ATOM 1482 O O . LEU A 1 187 ? 3.240 -13.463 7.228 1.00 98.38 187 LEU A O 1
ATOM 1486 N N . ASP A 1 188 ? 1.514 -14.913 7.242 1.00 98.38 188 ASP A N 1
ATOM 1487 C CA . ASP A 1 188 ? 2.272 -16.065 6.768 1.00 98.38 188 ASP A CA 1
ATOM 1488 C C . ASP A 1 188 ? 2.483 -15.933 5.254 1.00 98.38 188 ASP A C 1
ATOM 1490 O O . ASP A 1 188 ? 1.537 -16.033 4.475 1.00 98.38 188 ASP A O 1
ATOM 1494 N N . VAL A 1 189 ? 3.713 -15.613 4.850 1.00 98.31 189 VAL A N 1
ATOM 1495 C CA . VAL A 1 189 ? 4.031 -15.270 3.461 1.00 98.31 189 VAL A CA 1
ATOM 1496 C C . VAL A 1 189 ? 3.924 -16.509 2.589 1.00 98.31 189 VAL A C 1
ATOM 1498 O O . VAL A 1 189 ? 3.335 -16.441 1.515 1.00 98.31 189 VAL A O 1
ATOM 1501 N N . ASP A 1 190 ? 4.456 -17.636 3.054 1.00 98.12 190 ASP A N 1
ATOM 1502 C CA . ASP A 1 190 ? 4.463 -18.875 2.285 1.00 98.12 190 ASP A CA 1
ATOM 1503 C C . ASP A 1 190 ? 3.043 -19.422 2.149 1.00 98.12 190 ASP A C 1
ATOM 1505 O O . ASP A 1 190 ? 2.606 -19.701 1.035 1.00 98.12 190 ASP A O 1
ATOM 1509 N N . SER A 1 191 ? 2.260 -19.416 3.234 1.00 97.50 191 SER A N 1
ATOM 1510 C CA . SER A 1 191 ? 0.854 -19.832 3.187 1.00 97.50 191 SER A CA 1
ATOM 1511 C C . SER A 1 191 ? 0.028 -19.012 2.185 1.00 97.50 191 SER A C 1
ATOM 1513 O O . SER A 1 191 ? -0.736 -19.588 1.408 1.00 97.50 191 SER A O 1
ATOM 1515 N N . TRP A 1 192 ? 0.208 -17.684 2.151 1.00 97.06 192 TRP A N 1
ATOM 1516 C CA . TRP A 1 192 ? -0.479 -16.791 1.204 1.00 97.06 192 TRP A CA 1
ATOM 1517 C C . TRP A 1 192 ? -0.028 -16.969 -0.251 1.00 97.06 192 TRP A C 1
ATOM 1519 O O . TRP A 1 192 ? -0.799 -16.698 -1.172 1.00 97.06 192 TRP A O 1
ATOM 1529 N N . LEU A 1 193 ? 1.219 -17.379 -0.486 1.00 95.94 193 LEU A N 1
ATOM 1530 C CA . LEU A 1 193 ? 1.722 -17.635 -1.837 1.00 95.94 193 LEU A CA 1
ATOM 1531 C C . LEU A 1 193 ? 1.309 -19.022 -2.345 1.00 95.94 193 LEU A C 1
ATOM 1533 O O . LEU A 1 193 ? 0.986 -19.155 -3.524 1.00 95.94 193 LEU A O 1
ATOM 1537 N N . GLU A 1 194 ? 1.278 -20.029 -1.472 1.00 96.50 194 GLU A N 1
ATOM 1538 C CA . GLU A 1 194 ? 0.826 -21.389 -1.791 1.00 96.50 194 GLU A CA 1
ATOM 1539 C C . GLU A 1 194 ? -0.687 -21.454 -2.033 1.00 96.50 194 GLU A C 1
ATOM 1541 O O . GLU A 1 194 ? -1.142 -22.131 -2.954 1.00 96.50 194 GLU A O 1
ATOM 1546 N N . HIS A 1 195 ? -1.468 -20.705 -1.250 1.00 93.88 195 HIS A N 1
ATOM 1547 C CA . HIS A 1 195 ? -2.931 -20.655 -1.332 1.00 93.88 195 HIS A CA 1
ATOM 1548 C C . HIS A 1 195 ? -3.404 -19.338 -1.951 1.00 93.88 195 HIS A C 1
ATOM 1550 O O . HIS A 1 195 ? -4.306 -18.678 -1.430 1.00 93.88 195 HIS A O 1
ATOM 1556 N N . ALA A 1 196 ? -2.759 -18.944 -3.051 1.00 89.56 196 ALA A N 1
ATOM 1557 C CA . ALA A 1 196 ? -2.974 -17.646 -3.669 1.00 89.56 196 ALA A CA 1
ATOM 1558 C C . ALA A 1 196 ? -4.449 -17.409 -4.025 1.00 89.56 196 ALA A C 1
ATOM 1560 O O . ALA A 1 196 ? -5.089 -18.195 -4.729 1.00 89.56 196 ALA A O 1
ATOM 1561 N N . ILE A 1 197 ? -4.972 -16.276 -3.566 1.00 90.44 197 ILE A N 1
ATOM 1562 C CA . ILE A 1 197 ? -6.339 -15.839 -3.840 1.00 90.44 197 ILE A CA 1
ATOM 1563 C C . ILE A 1 197 ? -6.407 -15.362 -5.297 1.00 90.44 197 ILE A C 1
ATOM 1565 O O . ILE A 1 197 ? -5.595 -14.514 -5.684 1.00 90.44 197 ILE A O 1
ATOM 1569 N N . PRO A 1 198 ? -7.350 -15.863 -6.120 1.00 87.38 198 PRO A N 1
ATOM 1570 C CA . PRO A 1 198 ? -7.510 -15.402 -7.492 1.00 87.38 198 PRO A CA 1
ATOM 1571 C C . PRO A 1 198 ? -7.767 -13.897 -7.528 1.00 87.38 198 PRO A C 1
ATOM 1573 O O . PRO A 1 198 ? -8.822 -13.425 -7.120 1.00 87.38 198 PRO A O 1
ATOM 1576 N N . VAL A 1 199 ? -6.792 -13.132 -8.010 1.00 85.88 199 VAL A N 1
ATOM 1577 C CA . VAL A 1 199 ? -6.939 -11.687 -8.171 1.00 85.88 199 VAL A CA 1
ATOM 1578 C C . VAL A 1 199 ? -7.693 -11.432 -9.465 1.00 85.88 199 VAL A C 1
ATOM 1580 O O . VAL A 1 199 ? -7.276 -11.900 -10.529 1.00 85.88 199 VAL A O 1
ATOM 1583 N N . GLU A 1 200 ? -8.760 -10.635 -9.401 1.00 77.31 200 GLU A N 1
ATOM 1584 C CA . GLU A 1 200 ? -9.390 -10.088 -10.596 1.00 77.31 200 GLU A CA 1
ATOM 1585 C C . GLU A 1 200 ? -8.388 -9.171 -11.291 1.00 77.31 200 GLU A C 1
ATOM 1587 O O . GLU A 1 200 ? -8.246 -7.976 -11.002 1.00 77.31 200 GLU A O 1
ATOM 1592 N N . THR A 1 201 ? -7.646 -9.748 -12.225 1.00 56.81 201 THR A N 1
ATOM 1593 C CA . THR A 1 201 ? -6.912 -8.953 -13.187 1.00 56.81 201 THR A CA 1
ATOM 1594 C C . THR A 1 201 ? -7.963 -8.248 -14.034 1.00 56.81 201 THR A C 1
ATOM 1596 O O . THR A 1 201 ? -8.899 -8.870 -14.536 1.00 56.81 201 THR A O 1
ATOM 1599 N N . SER A 1 202 ? -7.821 -6.940 -14.240 1.00 46.88 202 SER A N 1
ATOM 1600 C CA . SER A 1 202 ? -8.687 -6.159 -15.138 1.00 46.88 202 SER A CA 1
ATOM 1601 C C . SER A 1 202 ? -8.560 -6.580 -16.619 1.00 46.88 202 SER A C 1
ATOM 1603 O O . SER A 1 202 ? -8.789 -5.773 -17.516 1.00 46.88 202 SER A O 1
ATOM 1605 N N . VAL A 1 203 ? -8.093 -7.804 -16.875 1.00 36.81 203 VAL A N 1
ATOM 1606 C CA . VAL A 1 203 ? -7.995 -8.480 -18.165 1.00 36.81 203 VAL A CA 1
ATOM 1607 C C . VAL A 1 203 ? -9.320 -9.187 -18.487 1.00 36.81 203 VAL A C 1
ATOM 1609 O O . VAL A 1 203 ? -9.605 -9.418 -19.653 1.00 36.81 203 VAL A O 1
ATOM 1612 N N . PHE A 1 204 ? -10.175 -9.427 -17.486 1.00 34.69 204 PHE A N 1
ATOM 1613 C CA . PHE A 1 204 ? -11.540 -9.925 -17.660 1.00 34.69 204 PHE A CA 1
ATOM 1614 C C . PHE A 1 204 ? -12.524 -9.144 -16.776 1.00 34.69 204 PHE A C 1
ATOM 1616 O O . PHE A 1 204 ? -13.225 -9.709 -15.942 1.00 34.69 204 PHE A O 1
ATOM 1623 N N . GLU A 1 205 ? -12.667 -7.836 -17.011 1.00 34.81 205 GLU A N 1
ATOM 1624 C CA . GLU A 1 205 ? -14.037 -7.317 -16.974 1.00 34.81 205 GLU A CA 1
ATOM 1625 C C . GLU A 1 205 ? -14.711 -7.936 -18.199 1.00 34.81 205 GLU A C 1
ATOM 1627 O O . GLU A 1 205 ? -14.679 -7.388 -19.300 1.00 34.81 205 GLU A O 1
ATOM 1632 N N . THR A 1 206 ? -15.275 -9.132 -18.011 1.00 35.12 206 THR A N 1
ATOM 1633 C CA . THR A 1 206 ? -16.430 -9.529 -18.805 1.00 35.12 206 THR A CA 1
ATOM 1634 C C . THR A 1 206 ? -17.463 -8.482 -18.435 1.00 35.12 206 THR A C 1
ATOM 1636 O O . THR A 1 206 ? -18.197 -8.630 -17.458 1.00 35.12 206 THR A O 1
ATOM 1639 N N . GLU A 1 207 ? -17.445 -7.350 -19.144 1.00 34.09 207 GLU A N 1
ATOM 1640 C CA . GLU A 1 207 ? -18.642 -6.556 -19.284 1.00 34.09 207 GLU A CA 1
ATOM 1641 C C . GLU A 1 207 ? -19.660 -7.588 -19.729 1.00 34.09 207 GLU A C 1
ATOM 1643 O O . GLU A 1 207 ? -19.594 -8.126 -20.835 1.00 34.09 207 GLU A O 1
ATOM 1648 N N . VAL A 1 208 ? -20.546 -7.947 -18.800 1.00 32.78 208 VAL A N 1
ATOM 1649 C CA . VAL A 1 208 ? -21.864 -8.413 -19.155 1.00 32.78 208 VAL A CA 1
ATOM 1650 C C . VAL A 1 208 ? -22.324 -7.331 -20.107 1.00 32.78 208 VAL A C 1
ATOM 1652 O O . VAL A 1 208 ? -22.720 -6.241 -19.688 1.00 32.78 208 VAL A O 1
ATOM 1655 N N . THR A 1 209 ? -22.144 -7.601 -21.399 1.00 34.34 209 THR A N 1
ATOM 1656 C CA . THR A 1 209 ? -22.856 -6.955 -22.469 1.00 34.34 209 THR A CA 1
ATOM 1657 C C . THR A 1 209 ? -24.280 -7.101 -22.011 1.00 34.34 209 THR A C 1
ATOM 1659 O O . THR A 1 209 ? -24.887 -8.166 -22.113 1.00 34.34 209 THR A O 1
ATOM 1662 N N . SER A 1 210 ? -24.785 -6.037 -21.397 1.00 36.12 210 SER A N 1
ATOM 1663 C CA . SER A 1 210 ? -26.195 -5.781 -21.388 1.00 36.12 210 SER A CA 1
ATOM 1664 C C . SER A 1 210 ? -26.500 -5.699 -22.867 1.00 36.12 210 SER A C 1
ATOM 1666 O O . SER A 1 210 ? -26.312 -4.675 -23.518 1.00 36.12 210 SER A O 1
ATOM 1668 N N . SER A 1 211 ? -26.873 -6.848 -23.419 1.00 35.72 211 SER A N 1
ATOM 1669 C CA . SER A 1 211 ? -27.576 -6.993 -24.667 1.00 35.72 211 SER A CA 1
ATOM 1670 C C . SER A 1 211 ? -28.900 -6.269 -24.464 1.00 35.72 211 SER A C 1
ATOM 1672 O O . SER A 1 211 ? -29.961 -6.864 -24.315 1.00 35.72 211 SER A O 1
ATOM 1674 N N . ARG A 1 212 ? -28.823 -4.935 -24.422 1.00 34.56 212 ARG A N 1
ATOM 1675 C CA . ARG A 1 212 ? -29.827 -4.095 -25.028 1.00 34.56 212 ARG A CA 1
ATOM 1676 C C . ARG A 1 212 ? -29.732 -4.448 -26.495 1.00 34.56 212 ARG A C 1
ATOM 1678 O O . ARG A 1 212 ? -28.870 -3.961 -27.218 1.00 34.56 212 ARG A O 1
ATOM 1685 N N . SER A 1 213 ? -30.600 -5.367 -26.881 1.00 36.66 213 SER A N 1
ATOM 1686 C CA . SER A 1 213 ? -31.094 -5.523 -28.233 1.00 36.66 213 SER A CA 1
ATOM 1687 C C . SER A 1 213 ? -31.660 -4.179 -28.703 1.00 36.66 213 SER A C 1
ATOM 1689 O O . SER A 1 213 ? -32.866 -3.967 -28.714 1.00 36.66 213 SER A O 1
ATOM 1691 N N . ASN A 1 214 ? -30.773 -3.249 -29.038 1.00 33.69 214 ASN A N 1
ATOM 1692 C CA . ASN A 1 214 ? -31.057 -2.151 -29.937 1.00 33.69 214 ASN A CA 1
ATOM 1693 C C . ASN A 1 214 ? -30.265 -2.461 -31.198 1.00 33.69 214 ASN A C 1
ATOM 1695 O O . ASN A 1 214 ? -29.159 -1.975 -31.412 1.00 33.69 214 ASN A O 1
ATOM 1699 N N . SER A 1 215 ? -30.854 -3.333 -32.005 1.00 39.88 215 SER A N 1
ATOM 1700 C CA . SER A 1 215 ? -30.620 -3.413 -33.436 1.00 39.88 215 SER A CA 1
ATOM 1701 C C . SER A 1 215 ? -30.905 -2.042 -34.056 1.00 39.88 215 SER A C 1
ATOM 1703 O O . SER A 1 215 ? -32.022 -1.745 -34.475 1.00 39.88 215 SER A O 1
ATOM 1705 N N . GLN A 1 216 ? -29.889 -1.189 -34.061 1.00 37.62 216 GLN A N 1
ATOM 1706 C CA . GLN A 1 216 ? -29.704 -0.155 -35.063 1.00 37.62 216 GLN A CA 1
ATOM 1707 C C . GLN A 1 216 ? -28.287 -0.344 -35.592 1.00 37.62 216 GLN A C 1
ATOM 1709 O O . GLN A 1 216 ? -27.320 0.107 -34.981 1.00 37.62 216 GLN A O 1
ATOM 1714 N N . ASP A 1 217 ? -28.188 -1.064 -36.709 1.00 41.00 217 ASP A N 1
ATOM 1715 C CA . ASP A 1 217 ? -27.018 -1.079 -37.581 1.00 41.00 217 ASP A CA 1
ATOM 1716 C C . ASP A 1 217 ? -26.751 0.351 -38.062 1.00 41.00 217 ASP A C 1
ATOM 1718 O O . ASP A 1 217 ? -27.211 0.788 -39.118 1.00 41.00 217 ASP A O 1
ATOM 1722 N N . VAL A 1 218 ? -26.026 1.120 -37.254 1.00 51.28 218 VAL A N 1
ATOM 1723 C CA . VAL A 1 218 ? -25.350 2.319 -37.733 1.00 51.28 218 VAL A CA 1
ATOM 1724 C C . VAL A 1 218 ? -24.099 1.811 -38.432 1.00 51.28 218 VAL A C 1
ATOM 1726 O O . VAL A 1 218 ? -23.151 1.369 -37.782 1.00 51.28 218 VAL A O 1
ATOM 1729 N N . ALA A 1 219 ? -24.134 1.800 -39.765 1.00 54.22 219 ALA A N 1
ATOM 1730 C CA . ALA A 1 219 ? -22.997 1.431 -40.594 1.00 54.22 219 ALA A CA 1
ATOM 1731 C C . ALA A 1 219 ? -21.760 2.215 -40.131 1.00 54.22 219 ALA A C 1
ATOM 1733 O O . ALA A 1 219 ? -21.727 3.445 -40.216 1.00 54.22 219 ALA A O 1
ATOM 1734 N N . ARG A 1 220 ? -20.760 1.503 -39.596 1.00 66.00 220 ARG A N 1
ATOM 1735 C CA . ARG A 1 220 ? -19.492 2.119 -39.200 1.00 66.00 220 ARG A CA 1
ATOM 1736 C C . ARG A 1 220 ? -18.867 2.788 -40.429 1.00 66.00 220 ARG A C 1
ATOM 1738 O O . ARG A 1 220 ? -18.922 2.203 -41.515 1.00 66.00 220 ARG A O 1
ATOM 1745 N N . PRO A 1 221 ? -18.259 3.977 -40.281 1.00 76.06 221 PRO A N 1
ATOM 1746 C CA . PRO A 1 221 ? -17.475 4.560 -41.356 1.00 76.06 221 PRO A CA 1
ATOM 1747 C C . PRO A 1 221 ? -16.389 3.565 -41.790 1.00 76.06 221 PRO A C 1
ATOM 1749 O O . PRO A 1 221 ? -15.797 2.910 -40.926 1.00 76.06 221 PRO A O 1
ATOM 1752 N N . PRO A 1 222 ? -16.110 3.436 -43.096 1.00 87.81 222 PRO A N 1
ATOM 1753 C CA . PRO A 1 222 ? -15.023 2.588 -43.556 1.00 87.81 222 PRO A CA 1
ATOM 1754 C C . PRO A 1 222 ? -13.685 3.076 -42.986 1.00 87.81 222 PRO A C 1
ATOM 1756 O O . PRO A 1 222 ? -13.470 4.278 -42.790 1.00 87.81 222 PRO A O 1
ATOM 1759 N N . VAL A 1 223 ? -12.790 2.124 -42.729 1.00 90.94 223 VAL A N 1
ATOM 1760 C CA . VAL A 1 223 ? -11.412 2.398 -42.315 1.00 90.94 223 VAL A CA 1
ATOM 1761 C C . VAL A 1 223 ? -10.678 3.108 -43.456 1.00 90.94 223 VAL A C 1
ATOM 1763 O O . VAL A 1 223 ? -10.676 2.640 -44.595 1.00 90.94 223 VAL A O 1
ATOM 1766 N N . ASP A 1 224 ? -10.037 4.237 -43.157 1.00 92.31 224 ASP A N 1
ATOM 1767 C CA . ASP A 1 224 ? -9.211 4.983 -44.113 1.00 92.31 224 ASP A CA 1
ATOM 1768 C C . ASP A 1 224 ? -7.797 4.386 -44.157 1.00 92.31 224 ASP A C 1
ATOM 1770 O O . ASP A 1 224 ? -6.873 4.855 -43.486 1.00 92.31 224 ASP A O 1
ATOM 1774 N N . GLN A 1 225 ? -7.630 3.326 -44.953 1.00 91.75 225 GLN A N 1
ATOM 1775 C CA . GLN A 1 225 ? -6.350 2.625 -45.088 1.00 91.75 225 GLN A CA 1
ATOM 1776 C C . GLN A 1 225 ? -5.225 3.552 -45.570 1.00 91.75 225 GLN A C 1
ATOM 1778 O O . GLN A 1 225 ? -4.122 3.524 -45.031 1.00 91.75 225 GLN A O 1
ATOM 1783 N N . ALA A 1 226 ? -5.516 4.455 -46.513 1.00 88.50 226 ALA A N 1
ATOM 1784 C CA . ALA A 1 226 ? -4.522 5.387 -47.041 1.00 88.50 226 ALA A CA 1
ATOM 1785 C C . ALA A 1 226 ? -3.983 6.333 -45.955 1.00 88.50 226 ALA A C 1
ATOM 1787 O O . ALA A 1 226 ? -2.832 6.773 -46.008 1.00 88.50 226 ALA A O 1
ATOM 1788 N N . ARG A 1 227 ? -4.804 6.675 -44.956 1.00 94.25 227 ARG A N 1
ATOM 1789 C CA . ARG A 1 227 ? -4.364 7.460 -43.800 1.00 94.25 227 ARG A CA 1
ATOM 1790 C C . ARG A 1 227 ? -3.487 6.661 -42.847 1.00 94.25 227 ARG A C 1
ATOM 1792 O O . ARG A 1 227 ? -2.513 7.225 -42.350 1.00 94.25 227 ARG A O 1
ATOM 1799 N N . ILE A 1 228 ? -3.810 5.391 -42.615 1.00 90.44 228 ILE A N 1
ATOM 1800 C CA . ILE A 1 228 ? -2.988 4.489 -41.797 1.00 90.44 228 ILE A CA 1
ATOM 1801 C C . ILE A 1 228 ? -1.604 4.351 -42.425 1.00 90.44 228 ILE A C 1
ATOM 1803 O O . ILE A 1 228 ? -0.607 4.584 -41.744 1.00 90.44 228 ILE A O 1
ATOM 1807 N N . ASP A 1 229 ? -1.545 4.086 -43.730 1.00 85.62 229 ASP A N 1
ATOM 1808 C CA . ASP A 1 229 ? -0.289 3.902 -44.457 1.00 85.62 229 ASP A CA 1
ATOM 1809 C C . ASP A 1 229 ? 0.593 5.158 -44.370 1.00 85.62 229 ASP A C 1
ATOM 1811 O O . ASP A 1 229 ? 1.756 5.073 -43.974 1.00 85.62 229 ASP A O 1
ATOM 1815 N N . ARG A 1 230 ? 0.022 6.352 -44.608 1.00 94.12 230 ARG A N 1
ATOM 1816 C CA . ARG A 1 230 ? 0.742 7.633 -44.447 1.00 94.12 230 ARG A CA 1
ATOM 1817 C C . ARG A 1 230 ? 1.237 7.861 -43.018 1.00 94.12 230 ARG A C 1
ATOM 1819 O O . ARG A 1 230 ? 2.319 8.412 -42.815 1.00 94.12 230 ARG A O 1
ATOM 1826 N N . ALA A 1 231 ? 0.439 7.494 -42.016 1.00 95.19 231 ALA A N 1
ATOM 1827 C CA . ALA A 1 231 ? 0.816 7.659 -40.616 1.00 95.19 231 ALA A CA 1
ATOM 1828 C C . ALA A 1 231 ? 1.964 6.713 -40.227 1.00 95.19 231 ALA A C 1
ATOM 1830 O O . ALA A 1 231 ? 2.895 7.133 -39.534 1.00 95.19 231 ALA A O 1
ATOM 1831 N N . MET A 1 232 ? 1.936 5.472 -40.718 1.00 95.56 232 MET A N 1
ATOM 1832 C CA . MET A 1 232 ? 3.000 4.490 -40.510 1.00 95.56 232 MET A CA 1
ATOM 1833 C C . MET A 1 232 ? 4.288 4.880 -41.244 1.00 95.56 232 MET A C 1
ATOM 1835 O O . MET A 1 232 ? 5.360 4.826 -40.645 1.00 95.56 232 MET A O 1
ATOM 1839 N N . GLU A 1 233 ? 4.195 5.371 -42.482 1.00 92.25 233 GLU A N 1
ATOM 1840 C CA . GLU A 1 233 ? 5.343 5.882 -43.243 1.00 92.25 233 GLU A CA 1
ATOM 1841 C C . GLU A 1 233 ? 6.004 7.084 -42.544 1.00 92.25 233 GLU A C 1
ATOM 1843 O O . GLU A 1 233 ? 7.236 7.168 -42.412 1.00 92.25 233 GLU A O 1
ATOM 1848 N N . ARG A 1 234 ? 5.184 8.004 -42.017 1.00 96.12 234 ARG A N 1
ATOM 1849 C CA . ARG A 1 234 ? 5.660 9.131 -41.207 1.00 96.12 234 ARG A CA 1
ATOM 1850 C C . ARG A 1 234 ? 6.389 8.643 -39.957 1.00 96.12 234 ARG A C 1
ATOM 1852 O O . ARG A 1 234 ? 7.482 9.136 -39.664 1.00 96.12 234 ARG A O 1
ATOM 1859 N N . TRP A 1 235 ? 5.818 7.672 -39.243 1.00 95.31 235 TRP A N 1
ATOM 1860 C CA . TRP A 1 235 ? 6.455 7.074 -38.071 1.00 95.31 235 TRP A CA 1
ATOM 1861 C C . TRP A 1 235 ? 7.822 6.478 -38.419 1.00 95.31 235 TRP A C 1
ATOM 1863 O O . TRP A 1 235 ? 8.815 6.815 -37.771 1.00 95.31 235 TRP A O 1
ATOM 1873 N N . THR A 1 236 ? 7.911 5.667 -39.476 1.00 92.75 236 THR A N 1
ATOM 1874 C CA . THR A 1 236 ? 9.181 5.057 -39.896 1.00 92.75 236 THR A CA 1
ATOM 1875 C C . THR A 1 236 ? 10.231 6.096 -40.288 1.00 92.75 236 THR A C 1
ATOM 1877 O O . THR A 1 236 ? 11.410 5.915 -39.987 1.00 92.75 236 THR A O 1
ATOM 1880 N N . THR A 1 237 ? 9.810 7.213 -40.887 1.00 92.25 237 THR A N 1
ATOM 1881 C CA . THR A 1 237 ? 10.709 8.275 -41.366 1.00 92.25 237 THR A CA 1
ATOM 1882 C C . THR A 1 237 ? 11.218 9.181 -40.242 1.00 92.25 237 THR A C 1
ATOM 1884 O O . THR A 1 237 ? 12.385 9.595 -40.251 1.00 92.25 237 THR A O 1
ATOM 1887 N N . HIS A 1 238 ? 10.352 9.514 -39.280 1.00 92.56 238 HIS A N 1
ATOM 1888 C CA . HIS A 1 238 ? 10.616 10.548 -38.274 1.00 92.56 238 HIS A CA 1
ATOM 1889 C C . HIS A 1 238 ? 10.664 10.020 -36.839 1.00 92.56 238 HIS A C 1
ATOM 1891 O O . HIS A 1 238 ? 11.533 10.444 -36.076 1.00 92.56 238 HIS A O 1
ATOM 1897 N N . GLY A 1 239 ? 9.764 9.108 -36.470 1.00 87.69 239 GLY A N 1
ATOM 1898 C CA . GLY A 1 239 ? 9.593 8.617 -35.098 1.00 87.69 239 GLY A CA 1
ATOM 1899 C C . GLY A 1 239 ? 10.689 7.663 -34.625 1.00 87.69 239 GLY A C 1
ATOM 1900 O O . GLY A 1 239 ? 10.950 7.560 -33.427 1.00 87.69 239 GLY A O 1
ATOM 1901 N N . THR A 1 240 ? 11.398 7.032 -35.560 1.00 91.81 240 THR A N 1
ATOM 1902 C CA . THR A 1 240 ? 12.563 6.174 -35.287 1.00 91.81 240 THR A CA 1
ATOM 1903 C C . THR A 1 240 ? 13.838 6.969 -34.978 1.00 91.81 240 THR A C 1
ATOM 1905 O O . THR A 1 240 ? 14.809 6.404 -34.479 1.00 91.81 240 THR A O 1
ATOM 1908 N N . ARG A 1 241 ? 13.856 8.289 -35.220 1.00 89.69 241 ARG A N 1
ATOM 1909 C CA . ARG A 1 241 ? 15.028 9.144 -3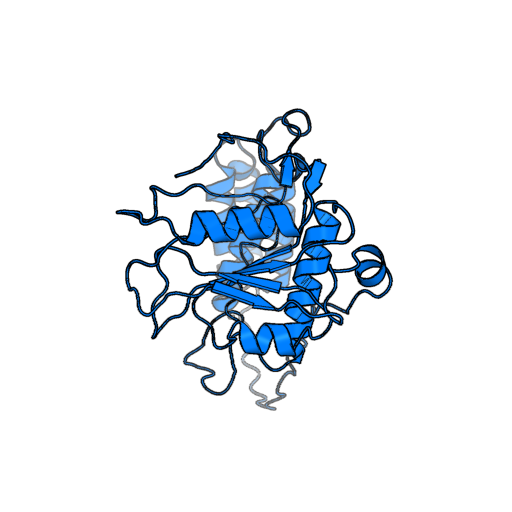4.969 1.00 89.69 241 ARG A CA 1
ATOM 1910 C C . ARG A 1 241 ? 15.152 9.513 -33.490 1.00 89.69 241 ARG A C 1
ATOM 1912 O O . ARG A 1 241 ? 14.158 9.720 -32.791 1.00 89.69 241 ARG A O 1
ATOM 1919 N N . ALA A 1 242 ? 16.391 9.656 -33.019 1.00 87.56 242 ALA A N 1
ATOM 1920 C CA . ALA A 1 242 ? 16.672 10.128 -31.664 1.00 87.56 242 ALA A CA 1
ATOM 1921 C C . ALA A 1 242 ? 15.972 11.474 -31.388 1.00 87.56 242 ALA A C 1
ATOM 1923 O O . ALA A 1 242 ? 16.039 12.392 -32.201 1.00 87.56 242 ALA A O 1
ATOM 1924 N N . GLY A 1 243 ? 15.287 11.574 -30.245 1.00 87.19 243 GLY A N 1
ATOM 1925 C CA . GLY A 1 243 ? 14.591 12.790 -29.804 1.00 87.19 243 GLY A CA 1
ATOM 1926 C C . GLY A 1 243 ? 13.156 12.975 -30.317 1.00 87.19 243 GLY A C 1
ATOM 1927 O O . GLY A 1 243 ? 12.419 13.753 -29.719 1.00 87.19 243 GLY A O 1
ATOM 1928 N N . ASN A 1 244 ? 12.715 12.232 -31.339 1.00 88.38 244 ASN A N 1
ATOM 1929 C CA . ASN A 1 244 ? 11.400 12.444 -31.973 1.00 88.38 244 ASN A CA 1
ATOM 1930 C C . ASN A 1 244 ? 10.329 11.407 -31.602 1.00 88.38 244 ASN A C 1
ATOM 1932 O O . ASN A 1 244 ? 9.150 11.607 -31.887 1.00 88.38 244 ASN A O 1
ATOM 1936 N N . GLY A 1 245 ? 10.710 10.298 -30.963 1.00 88.31 245 GLY A N 1
ATOM 1937 C CA . GLY A 1 245 ? 9.794 9.180 -30.718 1.00 88.31 245 GLY A CA 1
ATOM 1938 C C . GLY A 1 245 ? 8.579 9.523 -29.846 1.00 88.31 245 GLY A C 1
ATOM 1939 O O . GLY A 1 245 ? 7.538 8.899 -30.000 1.00 88.31 245 GLY A O 1
ATOM 1940 N N . ASP A 1 246 ? 8.677 10.505 -28.945 1.00 88.00 246 ASP A N 1
ATOM 1941 C CA . ASP A 1 246 ? 7.566 10.874 -28.054 1.00 88.00 246 ASP A CA 1
ATOM 1942 C C . ASP A 1 246 ? 6.429 11.593 -28.792 1.00 88.00 246 ASP A C 1
ATOM 1944 O O . ASP A 1 246 ? 5.268 11.183 -28.696 1.00 88.00 246 ASP A O 1
ATOM 1948 N N . SER A 1 247 ? 6.769 12.635 -29.556 1.00 92.56 247 SER A N 1
ATOM 1949 C CA . SER A 1 247 ? 5.815 13.436 -30.323 1.00 92.56 247 SER A CA 1
ATOM 1950 C C . SER A 1 247 ? 5.238 12.652 -31.498 1.00 92.56 247 SER A C 1
ATOM 1952 O O . SER A 1 247 ? 4.027 12.687 -31.717 1.00 92.56 247 SER A O 1
ATOM 1954 N N . GLU A 1 248 ? 6.068 11.900 -32.221 1.00 96.44 248 GLU A N 1
ATOM 1955 C CA . GLU A 1 248 ? 5.626 11.149 -33.398 1.00 96.44 248 GLU A CA 1
ATOM 1956 C C . GLU A 1 248 ? 4.746 9.944 -33.030 1.00 96.44 248 GLU A C 1
ATOM 1958 O O . GLU A 1 248 ? 3.787 9.661 -33.747 1.00 96.44 248 GLU A O 1
ATOM 1963 N N . LEU A 1 249 ? 4.965 9.289 -31.880 1.00 95.62 249 LEU A N 1
ATOM 1964 C CA . LEU A 1 249 ? 4.091 8.193 -31.432 1.00 95.62 249 LEU A CA 1
ATOM 1965 C C . LEU A 1 249 ? 2.714 8.721 -31.010 1.00 95.62 249 LEU A C 1
ATOM 1967 O O . LEU A 1 249 ? 1.684 8.088 -31.253 1.00 95.62 249 LEU A O 1
ATOM 1971 N N . PHE A 1 250 ? 2.674 9.919 -30.417 1.00 93.62 250 PHE A N 1
ATOM 1972 C CA . PHE A 1 250 ? 1.412 10.593 -30.129 1.00 93.62 250 PHE A CA 1
ATOM 1973 C C . PHE A 1 250 ? 0.672 10.981 -31.415 1.00 93.62 250 PHE A C 1
ATOM 1975 O O . PHE A 1 250 ? -0.530 10.731 -31.513 1.00 93.62 250 PHE A O 1
ATOM 1982 N N . ILE A 1 251 ? 1.368 11.534 -32.414 1.00 94.00 251 ILE A N 1
ATOM 1983 C CA . ILE A 1 251 ? 0.781 11.861 -33.723 1.00 94.00 251 ILE A CA 1
ATOM 1984 C C . ILE A 1 251 ? 0.211 10.604 -34.386 1.00 94.00 251 ILE A C 1
ATOM 1986 O O . ILE A 1 251 ? -0.952 10.623 -34.789 1.00 94.00 251 ILE A O 1
ATOM 1990 N N . LEU A 1 252 ? 0.969 9.502 -34.409 1.00 96.94 252 LEU A N 1
ATOM 1991 C CA . LEU A 1 252 ? 0.506 8.217 -34.936 1.00 96.94 252 LEU A CA 1
ATOM 1992 C C . LEU A 1 252 ? -0.814 7.791 -34.277 1.00 96.94 252 LEU A C 1
ATOM 1994 O O . LEU A 1 252 ? -1.776 7.485 -34.975 1.00 96.94 252 LEU A O 1
ATOM 1998 N N . SER A 1 253 ? -0.920 7.877 -32.947 1.00 95.69 253 SER A N 1
ATOM 1999 C CA . SER A 1 253 ? -2.155 7.502 -32.239 1.00 95.69 253 SER A CA 1
ATOM 2000 C C . SER A 1 253 ? -3.382 8.331 -32.640 1.00 95.69 253 SER A C 1
ATOM 2002 O O . SER A 1 253 ? -4.491 7.804 -32.711 1.00 95.69 253 SER A O 1
ATOM 2004 N N . GLN A 1 254 ? -3.199 9.625 -32.928 1.00 95.75 254 GLN A N 1
ATOM 2005 C CA . GLN A 1 254 ? -4.288 10.494 -33.378 1.00 95.75 254 GLN A CA 1
ATOM 2006 C C . GLN A 1 254 ? -4.702 10.173 -34.813 1.00 95.75 254 GLN A C 1
ATOM 2008 O O . GLN A 1 254 ? -5.890 10.206 -35.127 1.00 95.75 254 GLN A O 1
ATOM 2013 N N . GLU A 1 255 ? -3.744 9.854 -35.681 1.00 96.06 255 GLU A N 1
ATOM 2014 C CA . GLU A 1 255 ? -4.025 9.526 -37.077 1.00 96.06 255 GLU A CA 1
ATOM 2015 C C . GLU A 1 255 ? -4.734 8.176 -37.223 1.00 96.06 255 GLU A C 1
ATOM 2017 O O . GLU A 1 255 ? -5.709 8.106 -37.966 1.00 96.06 255 GLU A O 1
ATOM 2022 N N . LEU A 1 256 ? -4.350 7.155 -36.445 1.00 95.44 256 LEU A N 1
ATOM 2023 C CA . LEU A 1 256 ? -5.063 5.869 -36.405 1.00 95.44 256 LEU A CA 1
ATOM 2024 C C . LEU A 1 256 ? -6.516 6.042 -35.944 1.00 95.44 256 LEU A C 1
ATOM 2026 O O . LEU A 1 256 ? -7.437 5.502 -36.553 1.00 95.44 256 LEU A O 1
ATOM 2030 N N . LYS A 1 257 ? -6.743 6.874 -34.919 1.00 93.44 257 LYS A N 1
ATOM 2031 C CA . LYS A 1 257 ? -8.097 7.211 -34.463 1.00 93.44 257 LYS A CA 1
ATOM 2032 C C . LYS A 1 257 ? -8.912 7.897 -35.561 1.00 93.44 257 LYS A C 1
ATOM 2034 O O . LYS A 1 257 ? -10.065 7.550 -35.789 1.00 93.44 257 LYS A O 1
ATOM 2039 N N . ARG A 1 258 ? -8.325 8.880 -36.246 1.00 93.00 258 ARG A N 1
ATOM 2040 C CA . ARG A 1 258 ? -8.992 9.621 -37.329 1.00 93.00 258 ARG A CA 1
ATOM 2041 C C . ARG A 1 258 ? -9.163 8.804 -38.613 1.00 93.00 258 ARG A C 1
ATOM 2043 O O . ARG A 1 258 ? -9.898 9.242 -39.492 1.00 93.00 258 ARG A O 1
ATOM 2050 N N . ALA A 1 259 ? -8.484 7.665 -38.729 1.00 92.50 259 ALA A N 1
ATOM 2051 C CA . ALA A 1 259 ? -8.684 6.693 -39.798 1.00 92.50 259 ALA A CA 1
ATOM 2052 C C . ALA A 1 259 ? -9.859 5.738 -39.525 1.00 92.50 259 ALA A C 1
ATOM 2054 O O . ALA A 1 259 ? -10.089 4.827 -40.313 1.00 92.50 259 ALA A O 1
ATOM 2055 N N . ASN A 1 260 ? -10.592 5.932 -38.420 1.00 91.50 260 ASN A N 1
ATOM 2056 C CA . ASN A 1 260 ? -11.651 5.036 -37.950 1.00 91.50 260 ASN A CA 1
ATOM 2057 C C . ASN A 1 260 ? -11.158 3.603 -37.692 1.00 91.50 260 ASN A C 1
ATOM 2059 O O . ASN A 1 260 ? -11.938 2.657 -37.778 1.00 91.50 260 ASN A O 1
ATOM 2063 N N . LEU A 1 261 ? -9.869 3.434 -37.371 1.00 91.19 261 LEU A N 1
ATOM 2064 C CA . LEU A 1 261 ? -9.315 2.125 -37.044 1.00 91.19 261 LEU A CA 1
ATOM 2065 C C . LEU A 1 261 ? -9.888 1.637 -35.698 1.00 91.19 261 LEU A C 1
ATOM 2067 O O . LEU A 1 261 ? -9.908 2.421 -34.731 1.00 91.19 261 LEU A O 1
ATOM 2071 N N . PRO A 1 262 ? -10.335 0.369 -35.597 1.00 91.25 262 PRO A N 1
ATOM 2072 C CA . PRO A 1 262 ? -10.741 -0.232 -34.334 1.00 91.25 262 PRO A CA 1
ATOM 2073 C C . PRO A 1 262 ? -9.668 -0.083 -33.251 1.00 91.25 262 PRO A C 1
ATOM 2075 O O . PRO A 1 262 ? -8.469 -0.031 -33.526 1.00 91.25 262 PRO A O 1
ATOM 2078 N N . PHE A 1 263 ? -10.109 0.049 -32.000 1.00 89.38 263 PHE A N 1
ATOM 2079 C CA . PHE A 1 263 ? -9.225 0.358 -30.873 1.00 89.38 263 PHE A CA 1
ATOM 2080 C C . PHE A 1 263 ? -8.137 -0.706 -30.667 1.00 89.38 263 PHE A C 1
ATOM 2082 O O . PHE A 1 263 ? -6.984 -0.369 -30.413 1.00 89.38 263 PHE A O 1
ATOM 2089 N N . ASP A 1 264 ? -8.514 -1.974 -30.779 1.00 86.06 264 ASP A N 1
ATOM 2090 C CA . ASP A 1 264 ? -7.645 -3.143 -30.678 1.00 86.06 264 ASP A CA 1
ATOM 2091 C C . ASP A 1 264 ? -6.603 -3.179 -31.802 1.00 86.06 264 ASP A C 1
ATOM 2093 O O . ASP A 1 264 ? -5.411 -3.340 -31.537 1.00 86.06 264 ASP A O 1
ATOM 2097 N N . GLU A 1 265 ? -7.017 -2.922 -33.043 1.00 88.69 265 GLU A N 1
ATOM 2098 C CA . GLU A 1 265 ? -6.095 -2.823 -34.179 1.00 88.69 265 GLU A CA 1
ATOM 2099 C C . GLU A 1 265 ? -5.127 -1.636 -34.033 1.00 88.69 265 GLU A C 1
ATOM 2101 O O . GLU A 1 265 ? -3.923 -1.766 -34.269 1.00 88.69 265 GLU A O 1
ATOM 2106 N N . ALA A 1 266 ? -5.615 -0.485 -33.561 1.00 94.50 266 ALA A N 1
ATOM 2107 C CA . ALA A 1 266 ? -4.772 0.676 -33.290 1.00 94.50 266 ALA A CA 1
ATOM 2108 C C . ALA A 1 266 ? -3.765 0.425 -32.155 1.00 94.50 266 ALA A C 1
ATOM 2110 O O . ALA A 1 266 ? -2.637 0.923 -32.208 1.00 94.50 266 ALA A O 1
ATOM 2111 N N . GLU A 1 267 ? -4.145 -0.356 -31.139 1.00 94.44 267 GLU A N 1
ATOM 2112 C CA . GLU A 1 267 ? -3.256 -0.746 -30.042 1.00 94.44 267 GLU A CA 1
ATOM 2113 C C . GLU A 1 267 ? -2.119 -1.632 -30.555 1.00 94.44 267 GLU A C 1
ATOM 2115 O O . GLU A 1 267 ? -0.954 -1.387 -30.224 1.00 94.44 267 GLU A O 1
ATOM 2120 N N . ILE A 1 268 ? -2.436 -2.602 -31.417 1.00 89.75 268 ILE A N 1
ATOM 2121 C CA . ILE A 1 268 ? -1.443 -3.471 -32.056 1.00 89.75 268 ILE A CA 1
ATOM 2122 C C . ILE A 1 268 ? -0.446 -2.637 -32.867 1.00 89.75 268 ILE A C 1
ATOM 2124 O O . ILE A 1 268 ? 0.764 -2.765 -32.655 1.00 89.75 268 ILE A O 1
ATOM 2128 N N . LEU A 1 269 ? -0.927 -1.739 -33.734 1.00 91.06 269 LEU A N 1
ATOM 2129 C CA . LEU A 1 269 ? -0.054 -0.917 -34.580 1.00 91.06 269 LEU A CA 1
ATOM 2130 C C . LEU A 1 269 ? 0.835 0.032 -33.766 1.00 91.06 269 LEU A C 1
ATOM 2132 O O . LEU A 1 269 ? 2.017 0.181 -34.074 1.00 91.06 269 LEU A O 1
ATOM 2136 N N . LEU A 1 270 ? 0.321 0.634 -32.690 1.00 95.81 270 LEU A N 1
ATOM 2137 C CA . LEU A 1 270 ? 1.128 1.492 -31.814 1.00 95.81 270 LEU A CA 1
ATOM 2138 C C . LEU A 1 270 ? 2.198 0.715 -31.047 1.00 95.81 270 LEU A C 1
ATOM 2140 O O . LEU A 1 270 ? 3.298 1.230 -30.838 1.00 95.81 270 LEU A O 1
ATOM 2144 N N . LEU A 1 271 ? 1.901 -0.514 -30.619 1.00 93.69 271 LEU A N 1
ATOM 2145 C CA . LEU A 1 271 ? 2.879 -1.367 -29.946 1.00 93.69 271 LEU A CA 1
ATOM 2146 C C . LEU A 1 271 ? 3.966 -1.853 -30.910 1.00 93.69 271 LEU A C 1
ATOM 2148 O O . LEU A 1 271 ? 5.135 -1.878 -30.524 1.00 93.69 271 LEU A O 1
ATOM 2152 N N . GLN A 1 272 ? 3.609 -2.182 -32.152 1.00 88.94 272 GLN A N 1
ATOM 2153 C CA . GLN A 1 272 ? 4.571 -2.515 -33.207 1.00 88.94 272 GLN A CA 1
ATOM 2154 C C . GLN A 1 272 ? 5.449 -1.310 -33.567 1.00 88.94 272 GLN A C 1
ATOM 2156 O O . GLN A 1 272 ? 6.672 -1.427 -33.613 1.00 88.94 272 GLN A O 1
ATOM 2161 N N . ALA A 1 273 ? 4.850 -0.128 -33.730 1.00 93.56 273 ALA A N 1
ATOM 2162 C CA . ALA A 1 273 ? 5.581 1.115 -33.956 1.00 93.56 273 ALA A CA 1
ATOM 2163 C C . ALA A 1 273 ? 6.568 1.399 -32.812 1.00 93.56 273 ALA A C 1
ATOM 2165 O O . ALA A 1 273 ? 7.742 1.673 -33.047 1.00 93.56 273 ALA A O 1
ATOM 2166 N N . ALA A 1 274 ? 6.131 1.250 -31.560 1.00 94.38 274 ALA A N 1
ATOM 2167 C CA . ALA A 1 274 ? 6.994 1.420 -30.398 1.00 94.38 274 ALA A CA 1
ATOM 2168 C C . ALA A 1 274 ? 8.196 0.459 -30.384 1.00 94.38 274 ALA A C 1
ATOM 2170 O O . ALA A 1 274 ? 9.279 0.862 -29.964 1.00 94.38 274 ALA A O 1
ATOM 2171 N N . GLN A 1 275 ? 8.036 -0.782 -30.857 1.00 91.88 275 GLN A N 1
ATOM 2172 C CA . GLN A 1 275 ? 9.137 -1.749 -30.958 1.00 91.88 275 GLN A CA 1
ATOM 2173 C C . GLN A 1 275 ? 10.213 -1.319 -31.961 1.00 91.88 275 GLN A C 1
ATOM 2175 O O . GLN A 1 275 ? 11.383 -1.625 -31.747 1.00 91.88 275 GLN A O 1
ATOM 2180 N N . SER A 1 276 ? 9.844 -0.588 -33.016 1.00 89.50 276 SER A N 1
ATOM 2181 C CA . SER A 1 276 ? 10.785 -0.097 -34.028 1.00 89.50 276 SER A CA 1
ATOM 2182 C C . SER A 1 276 ? 11.468 1.227 -33.648 1.00 89.50 276 SER A C 1
ATOM 2184 O O . SER A 1 276 ? 12.178 1.807 -34.468 1.00 89.50 276 SER A O 1
ATOM 2186 N N . ALA A 1 277 ? 11.212 1.764 -32.451 1.00 93.31 277 ALA A N 1
ATOM 2187 C CA . ALA A 1 277 ? 11.773 3.036 -32.004 1.00 93.31 277 ALA A CA 1
ATOM 2188 C C . ALA A 1 277 ? 13.240 2.917 -31.561 1.00 93.31 277 ALA A C 1
ATOM 2190 O O . ALA A 1 277 ? 13.703 1.849 -31.184 1.00 93.31 277 ALA A O 1
ATOM 2191 N N . ASN A 1 278 ? 13.949 4.049 -31.475 1.00 83.38 278 ASN A N 1
ATOM 2192 C CA . ASN A 1 278 ? 15.313 4.081 -30.926 1.00 83.38 278 ASN A CA 1
ATOM 2193 C C . ASN A 1 278 ? 15.368 3.767 -29.412 1.00 83.38 278 ASN A C 1
ATOM 2195 O O . ASN A 1 278 ? 16.390 3.330 -28.897 1.00 83.38 278 ASN A O 1
ATOM 2199 N 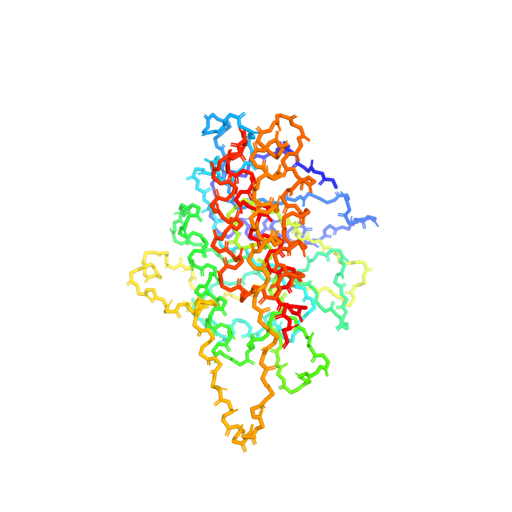N . THR A 1 279 ? 14.258 3.967 -28.685 1.00 88.38 279 THR A N 1
ATOM 2200 C CA . THR A 1 279 ? 14.096 3.550 -27.278 1.00 88.38 279 THR A CA 1
ATOM 2201 C C . THR A 1 279 ? 12.845 2.673 -27.099 1.00 88.38 279 THR A C 1
ATOM 2203 O O . THR A 1 279 ? 11.816 3.143 -26.598 1.00 88.38 279 THR A O 1
ATOM 2206 N N . PRO A 1 280 ? 12.892 1.388 -27.511 1.00 88.38 280 PRO A N 1
ATOM 2207 C CA . PRO A 1 280 ? 11.704 0.533 -27.604 1.00 88.38 280 PRO A CA 1
ATOM 2208 C C . PRO A 1 280 ? 10.933 0.371 -26.291 1.00 88.38 280 PRO A C 1
ATOM 2210 O O . PRO A 1 280 ? 9.705 0.463 -26.265 1.00 88.38 280 PRO A O 1
ATOM 2213 N N . THR A 1 281 ? 11.646 0.175 -25.179 1.00 88.00 281 THR A N 1
ATOM 2214 C CA . THR A 1 281 ? 11.043 -0.020 -23.851 1.00 88.00 281 THR A CA 1
ATOM 2215 C C . THR A 1 281 ? 10.252 1.211 -23.407 1.00 88.00 281 THR A C 1
ATOM 2217 O O . THR A 1 281 ? 9.087 1.097 -23.017 1.00 88.00 281 THR A O 1
ATOM 2220 N N . ASP A 1 282 ? 10.838 2.403 -23.547 1.00 85.62 282 ASP A N 1
ATOM 2221 C CA . ASP A 1 282 ? 10.182 3.665 -23.197 1.00 85.62 282 ASP A CA 1
ATOM 2222 C C . ASP A 1 282 ? 8.963 3.930 -24.079 1.00 85.62 282 ASP A C 1
ATOM 2224 O O . ASP A 1 282 ? 7.905 4.339 -23.585 1.00 85.62 282 ASP A O 1
ATOM 2228 N N . ARG A 1 283 ? 9.085 3.676 -25.389 1.00 94.38 283 ARG A N 1
ATOM 2229 C CA . ARG A 1 283 ? 7.976 3.874 -26.327 1.00 94.38 283 ARG A CA 1
ATOM 2230 C C . ARG A 1 283 ? 6.847 2.883 -26.097 1.00 94.38 283 ARG A C 1
ATOM 2232 O O . ARG A 1 283 ? 5.689 3.275 -26.196 1.00 94.38 283 ARG A O 1
ATOM 2239 N N . ARG A 1 284 ? 7.138 1.642 -25.699 1.00 93.31 284 ARG A N 1
ATOM 2240 C CA . ARG A 1 284 ? 6.106 0.656 -25.344 1.00 93.31 284 ARG A CA 1
ATOM 2241 C C . ARG A 1 284 ? 5.285 1.128 -24.144 1.00 93.31 284 ARG A C 1
ATOM 2243 O O . ARG A 1 284 ? 4.055 1.092 -24.186 1.00 93.31 284 ARG A O 1
ATOM 2250 N N . ILE A 1 285 ? 5.948 1.633 -23.101 1.00 88.38 285 ILE A N 1
ATOM 2251 C CA . ILE A 1 285 ? 5.274 2.213 -21.929 1.00 88.38 285 ILE A CA 1
ATOM 2252 C C . ILE A 1 285 ? 4.438 3.434 -22.339 1.00 88.38 285 ILE A C 1
ATOM 2254 O O . ILE A 1 285 ? 3.321 3.624 -21.847 1.00 88.38 285 ILE A O 1
ATOM 2258 N N . GLN A 1 286 ? 4.959 4.275 -23.236 1.00 91.50 286 GLN A N 1
ATOM 2259 C CA . GLN A 1 286 ? 4.236 5.442 -23.737 1.00 91.50 286 GLN A CA 1
ATOM 2260 C C . GLN A 1 286 ? 2.989 5.040 -24.543 1.00 91.50 286 GLN A C 1
ATOM 2262 O O . GLN A 1 286 ? 1.913 5.570 -24.265 1.00 91.50 286 GLN A O 1
ATOM 2267 N N . ALA A 1 287 ? 3.095 4.076 -25.464 1.00 93.06 287 ALA A N 1
ATOM 2268 C CA . ALA A 1 287 ? 1.977 3.552 -26.253 1.00 93.06 287 ALA A CA 1
ATOM 2269 C C . ALA A 1 287 ? 0.838 3.053 -25.351 1.00 93.06 287 ALA A C 1
ATOM 2271 O O . ALA A 1 287 ? -0.308 3.471 -25.504 1.00 93.06 287 ALA A O 1
ATOM 2272 N N . GLN A 1 288 ? 1.161 2.257 -24.326 1.00 91.56 288 GLN A N 1
ATOM 2273 C CA . GLN A 1 288 ? 0.178 1.766 -23.354 1.00 91.56 288 GLN A CA 1
ATOM 2274 C C . GLN A 1 288 ? -0.506 2.906 -22.583 1.00 91.56 288 GLN A C 1
ATOM 2276 O O . GLN A 1 288 ? -1.719 2.883 -22.361 1.00 91.56 288 GLN A O 1
ATOM 2281 N N . LYS A 1 289 ? 0.247 3.941 -22.184 1.00 90.62 289 LYS A N 1
ATOM 2282 C CA . LYS A 1 289 ? -0.319 5.130 -21.521 1.00 90.62 289 LYS A CA 1
ATOM 2283 C C . LYS A 1 289 ? -1.247 5.914 -22.452 1.00 90.62 289 LYS A C 1
ATOM 2285 O O . LYS A 1 289 ? -2.307 6.356 -22.004 1.00 90.62 289 LYS A O 1
ATOM 2290 N N . ILE A 1 290 ? -0.861 6.080 -23.718 1.00 91.38 290 ILE A N 1
ATOM 2291 C CA . ILE A 1 290 ? -1.666 6.744 -24.750 1.00 91.38 290 ILE A CA 1
ATOM 2292 C C . ILE A 1 290 ? -2.977 5.979 -24.960 1.00 91.38 290 ILE A C 1
ATOM 2294 O O . ILE A 1 290 ? -4.045 6.577 -24.825 1.00 91.38 290 ILE A O 1
ATOM 2298 N N . MET A 1 291 ? -2.917 4.661 -25.174 1.00 89.94 291 MET A N 1
ATOM 2299 C CA . MET A 1 291 ? -4.106 3.828 -25.385 1.00 89.94 291 MET A CA 1
ATOM 2300 C C . MET A 1 291 ? -5.033 3.828 -24.175 1.00 89.94 291 MET A C 1
ATOM 2302 O O . MET A 1 291 ? -6.235 4.060 -24.313 1.00 89.94 291 MET A O 1
ATOM 2306 N N . LYS A 1 292 ? -4.485 3.720 -22.960 1.00 89.75 292 LYS A N 1
ATOM 2307 C CA . LYS A 1 292 ? -5.272 3.835 -21.725 1.00 89.75 292 LYS A CA 1
ATOM 2308 C C . LYS A 1 292 ? -6.004 5.176 -21.614 1.00 89.75 292 LYS A C 1
ATOM 2310 O O . LYS A 1 292 ? -7.141 5.213 -21.143 1.00 89.75 292 LYS A O 1
ATOM 2315 N N . LYS A 1 293 ? -5.371 6.279 -22.031 1.00 88.88 293 LYS A N 1
ATOM 2316 C CA . LYS A 1 293 ? -5.982 7.618 -22.019 1.00 88.88 293 LYS A CA 1
ATOM 2317 C C . LYS A 1 293 ? -7.060 7.755 -23.093 1.00 88.88 293 LYS A C 1
ATOM 2319 O O . LYS A 1 293 ? -8.103 8.349 -22.828 1.00 88.88 293 LYS A O 1
ATOM 2324 N N . LEU A 1 294 ? -6.814 7.219 -24.287 1.00 84.69 294 LEU A N 1
ATOM 2325 C CA . LEU A 1 294 ? -7.712 7.378 -25.425 1.00 84.69 294 LEU A CA 1
ATOM 2326 C C . LEU A 1 294 ? -8.893 6.403 -25.410 1.00 84.69 294 LEU A C 1
ATOM 2328 O O . LEU A 1 294 ? -9.908 6.754 -26.003 1.00 84.69 294 LEU A O 1
ATOM 2332 N N . ARG A 1 295 ? -8.828 5.284 -24.671 1.00 85.75 295 ARG A N 1
ATOM 2333 C CA . ARG A 1 295 ? -9.873 4.239 -24.581 1.00 85.75 295 ARG A CA 1
ATOM 2334 C C . ARG A 1 295 ? -11.293 4.772 -24.369 1.00 85.75 295 ARG A C 1
ATOM 2336 O O . ARG A 1 295 ? -12.218 4.308 -25.011 1.00 85.75 295 ARG A O 1
ATOM 2343 N N . LYS A 1 296 ? -11.473 5.792 -23.522 1.00 77.62 296 LYS A N 1
ATOM 2344 C CA . LYS A 1 296 ? -12.797 6.406 -23.263 1.00 77.62 296 LYS A CA 1
ATOM 2345 C C . LYS A 1 296 ? -13.306 7.314 -24.385 1.00 77.62 296 LYS A C 1
ATOM 2347 O O . LYS A 1 296 ? -14.479 7.656 -24.407 1.00 77.62 296 LYS A O 1
ATOM 2352 N N . SER A 1 297 ? -12.403 7.773 -25.244 1.00 80.12 297 SER A N 1
ATOM 2353 C CA . SER A 1 297 ? -12.690 8.676 -26.362 1.00 80.12 297 SER A CA 1
ATOM 2354 C C . SER A 1 297 ? -12.614 7.974 -27.717 1.00 80.12 297 SER A C 1
ATOM 2356 O O . SER A 1 297 ? -12.812 8.629 -28.738 1.00 80.12 297 SER A O 1
ATOM 2358 N N . TRP A 1 298 ? -12.237 6.692 -27.732 1.00 80.12 298 TRP A N 1
ATOM 2359 C CA . TRP A 1 298 ? -12.108 5.861 -28.925 1.00 80.12 298 TRP A CA 1
ATOM 2360 C C . TRP A 1 298 ? -13.464 5.240 -29.238 1.00 80.12 298 TRP A C 1
ATOM 2362 O O . TRP A 1 298 ? -13.665 4.034 -29.172 1.00 80.12 298 TRP A O 1
ATOM 2372 N N . THR A 1 299 ? -14.421 6.121 -29.484 1.00 66.19 299 THR A N 1
ATOM 2373 C CA . THR A 1 299 ? -15.760 5.765 -29.924 1.00 66.19 299 THR A CA 1
ATOM 2374 C C . THR A 1 299 ? -15.811 6.106 -31.404 1.00 66.19 299 THR A C 1
ATOM 2376 O O . THR A 1 299 ? -15.557 7.259 -31.763 1.00 66.19 299 THR A O 1
ATOM 2379 N N . ILE A 1 300 ? -16.037 5.087 -32.232 1.00 53.31 300 ILE A N 1
ATOM 2380 C CA . ILE A 1 300 ? -16.393 5.231 -33.648 1.00 53.31 300 ILE A CA 1
ATOM 2381 C C . ILE A 1 300 ? -17.901 5.447 -33.707 1.00 53.31 300 ILE A C 1
ATOM 2383 O O . ILE A 1 300 ? -18.605 4.682 -33.005 1.00 53.31 300 ILE A O 1
#

Radius of gyration: 23.58 Å; Cα contacts (8 Å, |Δi|>4): 489; chains: 1; bounding box: 56×44×68 Å

Sequence (300 aa):
MRATHPVAVVPEMNDDTFIAALKTSHKEKHLTKEDKYLICPAIFDPGFSETTSRGLDNVVYANGVWLDFDVGNLAHKELAAIFPGLRIAAFNSFSSTKAEPRYRVYIPTSRSMLAKEYTSIIDQIIQVVKDSGYPLAKRDEKRPGQKAHGIDMSKRHAASLFYLPCQPRDPKGKIWKEHKDASRMPLDVDSWLEHAIPVETSVFETEVTSSRSNSQDVARPPVDQARIDRAMERWTTHGTRAGNGDSELFILSQELKRANLPFDEAEILLLQAAQSANTPTDRRIQAQKIMKKLRKSWTI

Nearest PDB structures (foldseek):
  4euk-assembly1_B  TM=4.438E-01  e=4.998E+00  Arabidopsis thaliana
  1nwm-assembly1_X  TM=3.467E-01  e=6.645E+00  Homo sapiens

pLDDT: mean 88.66, std 14.89, range [32.78, 98.69]

Solvent-accessible surface area (backbone atoms only — not comparable to full-atom values): 16803 Å² total; per-residue (Å²): 132,86,81,80,69,80,94,69,80,84,72,95,69,58,66,70,59,52,53,48,50,44,55,55,42,29,72,41,78,67,95,55,70,81,82,52,63,67,44,54,46,38,45,61,40,48,84,63,32,96,88,41,57,75,40,67,74,9,42,68,32,26,51,44,49,67,47,48,30,42,70,44,66,59,46,78,66,56,54,45,61,76,37,62,52,42,26,38,39,35,30,9,31,44,86,6,25,67,92,49,57,27,36,33,35,43,29,46,42,73,55,75,29,44,48,68,54,44,28,50,53,45,48,31,54,52,37,56,45,27,78,71,61,22,73,31,56,50,70,41,88,93,42,75,90,55,37,8,40,6,50,48,81,89,45,49,48,36,70,35,78,39,72,49,41,26,42,20,78,41,72,72,14,60,46,80,46,73,47,72,54,99,68,27,37,53,44,54,56,65,62,51,63,76,63,56,58,86,54,85,56,87,87,64,71,72,68,76,70,76,76,70,87,69,91,67,89,70,78,73,72,75,61,38,59,72,50,42,53,54,37,51,52,47,32,68,73,46,17,37,40,87,93,32,42,69,64,36,51,51,51,39,56,53,40,34,55,74,18,50,46,53,69,70,61,44,49,52,52,42,46,54,52,15,60,65,28,76,53,29,70,63,35,39,56,47,39,53,53,49,49,66,66,40,57,87,69,68,73,130

Mean predicted aligned error: 13.78 Å

Secondary structure (DSSP, 8-state):
----S-S-PPPP--HHHHHHHHHHHHT---SSSTTS-EE-SEEE-GGG-SS-SSSGGGEEEE-SEEEEE-S-S--HHHHHHHSTTB-EEEEE-TT--SSS--EEEEE-BSS-B-HHHHHHHHHHHHHHHHHTT--BSS--TT-TTSPB--B-GGG-STT--EE-----SSGGG--EEEE--TT-B-B-HHHHHHT------TT----------------PPPP-HHHHHHHHHHIIIIITSTTTHHHHHHHHHHHHHHTT--HHHHHHHHHHHHHTSSSHHHHHHHHHHHHHHHTTT---